Protein AF-A0A835LEQ2-F1 (afdb_monomer_lite)

Sequence (293 aa):
MDGLNVTEEMLSPHLSDQIALAKSFVVIAKESNNLQFAWELSAQICNSQILLSNVAIKRAPLTATESETAIRDMALLLYQAQQLHYDSTTMIMKLKAKIHWLNASYVPVLKQLQDSDTKNYYFSGSSDGGRTPIKFRNPKYLSMLNHLRFYIPEVFPTLKKVVFLDDDVVVQKDLAPLFSIDLNGNINGAVETCMETFHRYHKYLNYSHPLIRSHFDPDACGWAFGMNIFDLVQWRKRNVTGIYHYWQERNVDRTLWKLGTLPPGLLTFYGLTEPLDPKWHIWGWDTLMSTPK

Structure (mmCIF, N/CA/C/O backbone):
data_AF-A0A835LEQ2-F1
#
_entry.id   AF-A0A835LEQ2-F1
#
loop_
_atom_site.group_PDB
_atom_site.id
_atom_site.type_symbol
_atom_site.label_atom_id
_atom_site.label_alt_id
_atom_site.label_comp_id
_atom_site.label_asym_id
_atom_site.label_entity_id
_atom_site.label_seq_id
_atom_site.pdbx_PDB_ins_code
_atom_site.Cartn_x
_atom_site.Cartn_y
_atom_site.Cartn_z
_atom_site.occupancy
_atom_site.B_iso_or_equiv
_atom_site.auth_seq_id
_atom_site.auth_comp_id
_atom_site.auth_asym_id
_atom_site.auth_atom_id
_atom_site.pdbx_PDB_model_num
ATOM 1 N N . MET A 1 1 ? -35.959 21.178 11.100 1.00 30.80 1 MET A N 1
ATOM 2 C CA . MET A 1 1 ? -34.647 21.815 11.325 1.00 30.80 1 MET A CA 1
ATOM 3 C C . MET A 1 1 ? -34.042 21.094 12.508 1.00 30.80 1 MET A C 1
ATOM 5 O O . MET A 1 1 ? -34.146 21.573 13.626 1.00 30.80 1 MET A O 1
ATOM 9 N N . ASP A 1 2 ? -33.519 19.897 12.261 1.00 38.50 2 ASP A N 1
ATOM 10 C CA . ASP A 1 2 ? 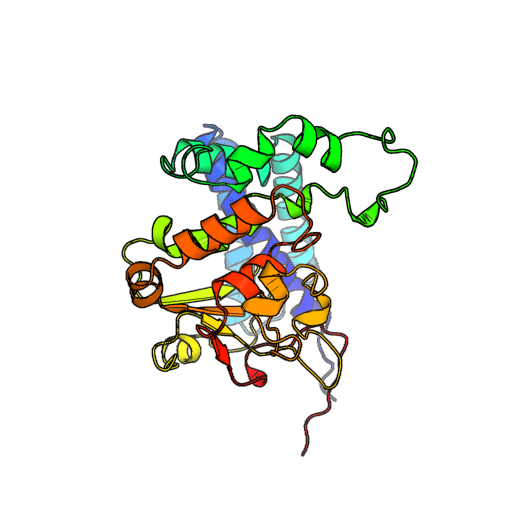-32.746 19.168 13.260 1.00 38.50 2 ASP A CA 1
ATOM 11 C C . ASP A 1 2 ? -31.323 19.704 13.156 1.00 38.50 2 ASP A C 1
ATOM 13 O O . ASP A 1 2 ? -30.687 19.602 12.106 1.00 38.50 2 ASP A O 1
ATOM 17 N N . GLY A 1 3 ? -30.885 20.413 14.195 1.00 33.31 3 GLY A N 1
ATOM 18 C CA . GLY A 1 3 ? -29.531 20.941 14.267 1.00 33.31 3 GLY A CA 1
ATOM 19 C C . GLY A 1 3 ? -28.543 19.782 14.240 1.00 33.31 3 GLY A C 1
ATOM 20 O O . GLY A 1 3 ? -28.593 18.911 15.104 1.00 33.31 3 GLY A O 1
ATOM 21 N N . LEU A 1 4 ? -27.665 19.774 13.238 1.00 36.12 4 LEU A N 1
ATOM 22 C CA . LEU A 1 4 ? -26.507 18.891 13.180 1.00 36.12 4 LEU A CA 1
ATOM 23 C C . LEU A 1 4 ? -25.700 19.096 14.476 1.00 36.12 4 LEU A C 1
ATOM 25 O O . LEU A 1 4 ? -25.209 20.199 14.726 1.00 36.12 4 LEU A O 1
ATOM 29 N N . ASN A 1 5 ? -25.602 18.071 15.323 1.00 41.72 5 ASN A N 1
ATOM 30 C CA . ASN A 1 5 ? -24.855 18.120 16.581 1.00 41.72 5 ASN A CA 1
ATOM 31 C C . ASN A 1 5 ? -23.354 17.931 16.283 1.00 41.72 5 ASN A C 1
ATOM 33 O O . ASN A 1 5 ? -22.771 16.886 16.560 1.00 41.72 5 ASN A O 1
ATOM 37 N N . VAL A 1 6 ? -22.747 18.939 15.643 1.00 41.56 6 VAL A N 1
ATOM 38 C CA . VAL A 1 6 ? -21.379 18.922 15.079 1.00 41.56 6 VAL A CA 1
ATOM 39 C C . VAL A 1 6 ? -20.313 18.485 16.098 1.00 41.56 6 VAL A C 1
ATOM 41 O O . VAL A 1 6 ? -19.326 17.855 15.735 1.00 41.56 6 VAL A O 1
ATOM 44 N N . THR A 1 7 ? -20.507 18.756 17.388 1.00 49.72 7 THR A N 1
ATOM 45 C CA . THR A 1 7 ? -19.587 18.339 18.457 1.00 49.72 7 THR A CA 1
ATOM 46 C C . THR A 1 7 ? -19.595 16.831 18.700 1.00 49.72 7 THR A C 1
ATOM 48 O O . THR A 1 7 ? -18.539 16.244 18.907 1.00 49.72 7 THR A O 1
ATOM 51 N N . GLU A 1 8 ? -20.751 16.177 18.641 1.00 46.78 8 GLU A N 1
ATOM 52 C CA . GLU A 1 8 ? -20.879 14.749 18.950 1.00 46.78 8 GLU A CA 1
ATOM 53 C C . GLU A 1 8 ? -20.310 13.867 17.824 1.00 46.78 8 GLU A C 1
ATOM 55 O O . GLU A 1 8 ? -19.615 12.881 18.089 1.00 46.78 8 GLU A O 1
ATOM 60 N N . GLU A 1 9 ? -20.498 14.291 16.568 1.00 50.66 9 GLU A N 1
ATOM 61 C CA . GLU A 1 9 ? -19.900 13.657 15.385 1.00 50.66 9 GLU A CA 1
ATOM 62 C C . GLU A 1 9 ? -18.380 13.858 15.292 1.00 50.66 9 GLU A C 1
ATOM 64 O O . GLU A 1 9 ? -17.703 13.008 14.723 1.00 50.66 9 GLU A O 1
ATOM 69 N N . MET A 1 10 ? -17.816 14.931 15.863 1.00 52.38 10 MET A N 1
ATOM 70 C CA . MET A 1 10 ? -16.366 15.191 15.844 1.00 52.38 10 MET A CA 1
ATOM 71 C C . MET A 1 10 ? -15.610 14.568 17.029 1.00 52.38 10 MET A C 1
ATOM 73 O O . MET A 1 10 ? -14.452 14.171 16.882 1.00 52.38 10 MET A O 1
ATOM 77 N N . LEU A 1 11 ? -16.240 14.460 18.205 1.00 59.34 11 LEU A N 1
ATOM 78 C CA . LEU A 1 11 ? -15.593 13.956 19.425 1.00 59.34 11 LEU A CA 1
ATOM 79 C C . LEU A 1 11 ? -15.398 12.432 19.409 1.00 59.34 11 LEU A C 1
ATOM 81 O O . LEU A 1 11 ? -14.379 11.935 19.892 1.00 59.34 11 LEU A O 1
ATOM 85 N N . SER A 1 12 ? -16.343 11.688 18.826 1.00 62.25 12 SER A N 1
ATOM 86 C CA . SER A 1 12 ? -16.269 10.222 18.741 1.00 62.25 12 SER A CA 1
ATOM 87 C C . SER A 1 12 ? -15.109 9.725 17.853 1.00 62.25 12 SER A C 1
ATOM 89 O O . SER A 1 12 ? -14.323 8.897 18.328 1.00 62.25 12 SER A O 1
ATOM 91 N N . PRO A 1 13 ? -14.906 10.246 16.623 1.00 66.00 13 PRO A N 1
ATOM 92 C CA . PRO A 1 13 ? -13.734 9.922 15.805 1.00 66.00 13 PRO A CA 1
ATOM 93 C C . PRO A 1 13 ? -12.416 10.292 16.487 1.00 66.00 13 PRO A C 1
ATOM 95 O O . PRO A 1 13 ? -11.513 9.465 16.545 1.00 66.00 13 PRO A O 1
ATOM 98 N N . HIS A 1 14 ? -12.329 11.475 17.108 1.00 73.69 14 HIS A N 1
ATOM 99 C CA . HIS A 1 14 ? -11.102 11.905 17.780 1.00 73.69 14 HIS A CA 1
ATOM 100 C C . HIS A 1 14 ? -10.685 10.957 18.916 1.00 73.69 14 HIS A C 1
ATOM 102 O O . HIS A 1 14 ? -9.518 10.575 19.023 1.00 73.69 14 HIS A O 1
ATOM 108 N N . LEU A 1 15 ? -11.636 10.537 19.756 1.00 76.75 15 LEU A N 1
ATOM 109 C CA . LEU A 1 15 ? -11.363 9.580 20.829 1.00 76.75 15 LEU A CA 1
ATOM 110 C C . LEU A 1 15 ? -11.041 8.183 20.272 1.00 76.75 15 LEU A C 1
ATOM 112 O O . LEU A 1 15 ? -10.178 7.491 20.813 1.00 76.75 15 LEU A O 1
ATOM 116 N N . SER A 1 16 ? -11.690 7.778 19.175 1.00 77.25 16 SER A N 1
ATOM 117 C CA . SER A 1 16 ? -11.390 6.531 18.462 1.00 77.25 16 SER A CA 1
ATOM 118 C C . SER A 1 16 ? -9.944 6.492 17.948 1.00 77.25 16 SER A C 1
ATOM 120 O O . SER A 1 16 ? -9.246 5.495 18.160 1.00 77.25 16 SER A O 1
ATOM 122 N N . ASP A 1 17 ? -9.461 7.583 17.354 1.00 76.75 17 ASP A N 1
ATOM 123 C CA . ASP A 1 17 ? -8.089 7.695 16.847 1.00 76.75 17 ASP A CA 1
ATOM 124 C C . ASP A 1 17 ? -7.069 7.621 17.987 1.00 76.75 17 ASP A C 1
ATOM 126 O O . ASP A 1 17 ? -6.083 6.879 17.919 1.00 76.75 17 ASP A O 1
ATOM 130 N N . GLN A 1 18 ? -7.338 8.321 19.094 1.00 81.88 18 GLN A N 1
ATOM 131 C CA . GLN A 1 18 ? -6.491 8.247 20.283 1.00 81.88 18 GLN A CA 1
ATOM 132 C C . GLN A 1 18 ? -6.448 6.831 20.876 1.00 81.88 18 GLN A C 1
ATOM 134 O O . GLN A 1 18 ? -5.380 6.371 21.284 1.00 81.88 18 GLN A O 1
ATOM 139 N N . ILE A 1 19 ? -7.573 6.103 20.882 1.00 82.00 19 ILE A N 1
ATOM 140 C CA . ILE A 1 19 ? -7.622 4.695 21.306 1.00 82.00 19 ILE A CA 1
ATOM 141 C C . ILE A 1 19 ? -6.771 3.816 20.382 1.00 82.00 19 ILE A C 1
ATOM 143 O O . ILE A 1 19 ? -6.048 2.941 20.867 1.00 82.00 19 ILE A O 1
ATOM 147 N N . ALA A 1 20 ? -6.853 4.006 19.063 1.00 79.19 20 ALA A N 1
ATOM 148 C CA . ALA A 1 20 ? -6.067 3.238 18.101 1.00 79.19 20 ALA A CA 1
ATOM 149 C C . ALA A 1 20 ? -4.560 3.451 18.321 1.00 79.19 20 ALA A C 1
ATOM 151 O O . ALA A 1 20 ? -3.799 2.481 18.423 1.00 79.19 20 ALA A O 1
ATOM 152 N N . LEU A 1 21 ? -4.143 4.706 18.502 1.00 80.44 21 LEU A N 1
ATOM 153 C CA . LEU A 1 21 ? -2.759 5.045 18.814 1.00 80.44 21 LEU A CA 1
ATOM 154 C C . LEU A 1 21 ? -2.324 4.454 20.163 1.00 80.44 21 LEU A C 1
ATOM 156 O O . LEU A 1 21 ? -1.283 3.798 20.240 1.00 80.44 21 LEU A O 1
ATOM 160 N N . ALA A 1 22 ? -3.142 4.582 21.208 1.00 84.62 22 ALA A N 1
ATOM 161 C CA . ALA A 1 22 ? -2.855 4.020 22.525 1.00 84.62 22 ALA A CA 1
ATOM 162 C C . ALA A 1 22 ? -2.683 2.492 22.480 1.00 84.62 22 ALA A C 1
ATOM 164 O O . ALA A 1 22 ? -1.760 1.957 23.096 1.00 84.62 22 ALA A O 1
ATOM 165 N N . LYS A 1 23 ? -3.503 1.773 21.696 1.00 83.81 23 LYS A N 1
ATOM 166 C CA . LYS A 1 23 ? -3.358 0.319 21.488 1.00 83.81 23 LYS A CA 1
ATOM 167 C C . LYS A 1 23 ? -1.994 -0.043 20.903 1.00 83.81 23 LYS A C 1
ATOM 169 O O . LYS A 1 23 ? -1.397 -1.028 21.338 1.00 83.81 23 LYS A O 1
ATOM 174 N N . SER A 1 24 ? -1.479 0.753 19.963 1.00 78.62 24 SER A N 1
ATOM 175 C CA . SER A 1 24 ? -0.128 0.548 19.424 1.00 78.62 24 SER A CA 1
ATOM 176 C C . SER A 1 24 ? 0.944 0.720 20.511 1.00 78.62 24 SER A C 1
ATOM 178 O O . SER A 1 24 ? 1.845 -0.111 20.635 1.00 78.62 24 SER A O 1
ATOM 180 N N . PHE A 1 25 ? 0.795 1.720 21.386 1.00 85.00 25 PHE A N 1
ATOM 181 C CA . PHE A 1 25 ? 1.736 1.984 22.476 1.00 85.00 25 PHE A CA 1
ATOM 182 C C . PHE A 1 25 ? 1.685 0.937 23.588 1.00 85.00 25 PHE A C 1
ATOM 184 O O . PHE A 1 25 ? 2.728 0.645 24.167 1.00 85.00 25 PHE A O 1
ATOM 191 N N . VAL A 1 26 ? 0.541 0.288 23.836 1.00 83.44 26 VAL A N 1
ATOM 192 C CA . VAL A 1 26 ? 0.464 -0.869 24.750 1.00 83.44 26 VAL A CA 1
ATOM 193 C C . VAL A 1 26 ? 1.403 -1.985 24.293 1.00 83.44 26 VAL A C 1
ATOM 195 O O . VAL A 1 26 ? 2.100 -2.583 25.117 1.00 83.44 26 VAL A O 1
ATOM 198 N N . VAL A 1 27 ? 1.447 -2.270 22.987 1.00 79.38 27 VAL A N 1
ATOM 199 C CA . VAL A 1 27 ? 2.346 -3.292 22.427 1.00 79.38 27 VAL A CA 1
ATOM 200 C C . VAL A 1 27 ? 3.801 -2.888 22.650 1.00 79.38 27 VAL A C 1
ATOM 202 O O . VAL A 1 27 ? 4.589 -3.684 23.164 1.00 79.38 27 VAL A O 1
ATOM 205 N N . ILE A 1 28 ? 4.145 -1.630 22.349 1.00 77.81 28 ILE A N 1
ATOM 206 C CA . ILE A 1 28 ? 5.501 -1.112 22.553 1.00 77.81 28 ILE A CA 1
ATOM 207 C C . ILE A 1 28 ? 5.893 -1.183 24.035 1.00 77.81 28 ILE A C 1
ATOM 209 O O . ILE A 1 28 ? 6.985 -1.665 24.333 1.00 77.81 28 ILE A O 1
ATOM 213 N N . ALA A 1 29 ? 5.015 -0.770 24.950 1.00 83.06 29 ALA A N 1
ATOM 214 C CA . ALA A 1 29 ? 5.250 -0.762 26.391 1.00 83.06 29 ALA A CA 1
ATOM 215 C C . ALA A 1 29 ? 5.505 -2.172 26.945 1.00 83.06 29 ALA A C 1
ATOM 217 O O . ALA A 1 29 ? 6.501 -2.381 27.640 1.00 83.06 29 ALA A O 1
ATOM 218 N N . LYS A 1 30 ? 4.676 -3.160 26.570 1.00 80.56 30 LYS A N 1
ATOM 219 C CA . LYS A 1 30 ? 4.867 -4.572 26.958 1.00 80.56 30 LYS A CA 1
ATOM 220 C C . LYS A 1 30 ? 6.210 -5.112 26.483 1.00 80.56 30 LYS A C 1
ATOM 222 O O . LYS A 1 30 ? 6.933 -5.740 27.248 1.00 80.56 30 LYS A O 1
ATOM 227 N N . GLU A 1 31 ? 6.568 -4.830 25.236 1.00 73.94 31 GLU A N 1
ATOM 228 C CA . GLU A 1 31 ? 7.846 -5.261 24.668 1.00 73.94 31 GLU A CA 1
ATOM 229 C C . GLU A 1 31 ? 9.052 -4.535 25.274 1.00 73.94 31 GLU A C 1
ATOM 231 O O . GLU A 1 31 ? 10.157 -5.062 25.247 1.00 73.94 31 GLU A O 1
ATOM 236 N N . SER A 1 32 ? 8.862 -3.327 25.808 1.00 79.25 32 SER A N 1
ATOM 237 C CA . SER A 1 32 ? 9.885 -2.589 26.561 1.00 79.25 32 SER A CA 1
ATOM 238 C C . SER A 1 32 ? 9.933 -2.992 28.043 1.00 79.25 32 SER A C 1
ATOM 240 O O . SER A 1 32 ? 10.602 -2.325 28.826 1.00 79.25 32 SER A O 1
ATOM 242 N N . ASN A 1 33 ? 9.203 -4.042 28.444 1.00 82.12 33 ASN A N 1
ATOM 243 C CA . ASN A 1 33 ? 9.031 -4.480 29.832 1.00 82.12 33 ASN A CA 1
ATOM 244 C C . ASN A 1 33 ? 8.469 -3.393 30.776 1.00 82.12 33 ASN A C 1
ATOM 246 O O . ASN A 1 33 ? 8.609 -3.476 31.994 1.00 82.12 33 ASN A O 1
ATOM 250 N N . ASN A 1 34 ? 7.799 -2.376 30.225 1.00 88.19 34 ASN A N 1
ATOM 251 C CA . ASN A 1 34 ? 7.110 -1.339 30.985 1.00 88.19 34 ASN A CA 1
ATOM 252 C C . ASN A 1 34 ? 5.646 -1.748 31.197 1.00 88.19 34 ASN A C 1
ATOM 254 O O . ASN A 1 34 ? 4.717 -1.208 30.590 1.00 88.19 34 ASN A O 1
ATOM 258 N N . LEU A 1 35 ? 5.454 -2.780 32.021 1.00 89.94 35 LEU A N 1
ATOM 259 C CA . LEU A 1 35 ? 4.143 -3.392 32.253 1.00 89.94 35 LEU A CA 1
ATOM 260 C C . LEU A 1 35 ? 3.171 -2.449 32.971 1.00 89.94 35 LEU A C 1
ATOM 262 O O . LEU A 1 35 ? 1.973 -2.509 32.708 1.00 89.94 35 LEU A O 1
ATOM 266 N N . GLN A 1 36 ? 3.693 -1.560 33.819 1.00 92.06 36 GLN A N 1
ATOM 267 C CA . GLN A 1 36 ? 2.905 -0.552 34.523 1.00 92.06 36 GLN A CA 1
ATOM 268 C C . GLN A 1 36 ? 2.243 0.411 33.532 1.00 92.06 36 GLN A C 1
ATOM 270 O O . GLN A 1 36 ? 1.023 0.544 33.510 1.00 92.06 36 GLN A O 1
ATOM 275 N N . PHE A 1 37 ? 3.032 0.997 32.631 1.00 90.50 37 PHE A N 1
ATOM 276 C CA . PHE A 1 37 ? 2.500 1.912 31.626 1.00 90.50 37 PHE A CA 1
ATOM 277 C C . PHE A 1 37 ? 1.595 1.202 30.606 1.00 90.50 37 PHE A C 1
ATOM 279 O O . PHE A 1 37 ? 0.588 1.747 30.159 1.00 90.50 37 PHE A O 1
ATOM 286 N N . ALA A 1 38 ? 1.902 -0.057 30.268 1.00 89.19 38 ALA A N 1
ATOM 287 C CA . ALA A 1 38 ? 1.020 -0.876 29.439 1.00 89.19 38 ALA A CA 1
ATOM 288 C C . ALA A 1 38 ? -0.353 -1.104 30.094 1.00 89.19 38 ALA A C 1
ATOM 290 O O . ALA A 1 38 ? -1.365 -1.147 29.388 1.00 89.19 38 ALA A O 1
ATOM 291 N N . TRP A 1 39 ? -0.391 -1.270 31.419 1.00 92.75 39 TRP A N 1
ATOM 292 C CA . TRP A 1 39 ? -1.627 -1.409 32.183 1.00 92.75 39 TRP A CA 1
ATOM 293 C C . TRP A 1 39 ? -2.414 -0.096 32.217 1.00 92.75 39 TRP A C 1
ATOM 295 O O . TRP A 1 39 ? -3.601 -0.118 31.906 1.00 92.75 39 TRP A O 1
ATOM 305 N N . GLU A 1 40 ? -1.755 1.035 32.484 1.00 93.31 40 GLU A N 1
ATOM 306 C CA . GLU A 1 40 ? -2.373 2.373 32.487 1.00 93.31 40 GLU A CA 1
ATOM 307 C C . GLU A 1 40 ? -3.032 2.699 31.139 1.00 93.31 40 GLU A C 1
ATOM 309 O O . GLU A 1 40 ? -4.215 3.041 31.086 1.00 93.31 40 GLU A O 1
ATOM 314 N N . LEU A 1 41 ? -2.310 2.483 30.033 1.00 91.12 41 LEU A N 1
ATOM 315 C CA . LEU A 1 41 ? -2.860 2.620 28.681 1.00 91.12 41 LEU A CA 1
ATOM 316 C C . LEU A 1 41 ? -4.045 1.673 28.444 1.00 91.12 41 LEU A C 1
ATOM 318 O O . LEU A 1 41 ? -5.068 2.090 27.906 1.00 91.12 41 LEU A O 1
ATOM 322 N N . SER A 1 42 ? -3.932 0.402 28.846 1.00 91.25 42 SER A N 1
ATOM 323 C CA . SER A 1 42 ? -5.004 -0.588 28.654 1.00 91.25 42 SER A CA 1
ATOM 324 C C . SER A 1 42 ? -6.267 -0.232 29.445 1.00 91.25 42 SER A C 1
ATOM 326 O O . SER A 1 42 ? -7.375 -0.401 28.934 1.00 91.25 42 SER A O 1
ATOM 328 N N . ALA A 1 43 ? -6.109 0.279 30.668 1.00 91.88 43 ALA A N 1
ATOM 329 C CA . ALA A 1 43 ? -7.208 0.737 31.505 1.00 91.88 43 ALA A CA 1
ATOM 330 C C . ALA A 1 43 ? -7.913 1.943 30.871 1.00 91.88 43 ALA A C 1
ATOM 332 O O . ALA A 1 43 ? -9.137 1.925 30.731 1.00 91.88 43 ALA A O 1
ATOM 333 N N . GLN A 1 44 ? -7.155 2.937 30.395 1.00 91.62 44 GLN A N 1
ATOM 334 C CA . GLN A 1 44 ? -7.741 4.110 29.748 1.00 91.62 44 GLN A CA 1
ATOM 335 C C . GLN A 1 44 ? -8.431 3.764 28.423 1.00 91.62 44 GLN A C 1
ATOM 337 O O . GLN A 1 44 ? -9.514 4.272 28.146 1.00 91.62 44 GLN A O 1
ATOM 342 N N . ILE A 1 45 ? -7.866 2.848 27.629 1.00 88.00 45 ILE A N 1
ATOM 343 C CA . ILE A 1 45 ? -8.526 2.318 26.426 1.00 88.00 45 ILE A CA 1
ATOM 344 C C . ILE A 1 45 ? -9.875 1.696 26.787 1.00 88.00 45 ILE A C 1
ATOM 346 O O . ILE A 1 45 ? -10.873 1.999 26.137 1.00 88.00 45 ILE A O 1
ATOM 350 N N . CYS A 1 46 ? -9.917 0.853 27.822 1.00 86.31 46 CYS A N 1
ATOM 351 C CA . CYS A 1 46 ? -11.150 0.212 28.270 1.00 86.31 46 CYS A CA 1
ATOM 352 C C . CYS A 1 46 ? -12.195 1.254 28.698 1.00 86.31 46 CYS A C 1
ATOM 354 O O . CYS A 1 46 ? -13.331 1.209 28.227 1.00 86.31 46 CYS A O 1
ATOM 356 N N . ASN A 1 47 ? -11.795 2.242 29.505 1.00 86.56 47 ASN A N 1
ATOM 357 C CA . ASN A 1 47 ? -12.670 3.327 29.951 1.00 86.56 47 ASN A CA 1
ATOM 358 C C . ASN A 1 47 ? -13.256 4.110 28.766 1.00 86.56 47 ASN A C 1
ATOM 360 O O . ASN A 1 47 ? -14.473 4.279 28.679 1.00 86.56 47 ASN A O 1
ATOM 364 N N . SER A 1 48 ? -12.415 4.523 27.812 1.00 85.44 48 SER A N 1
ATOM 365 C CA . SER A 1 48 ? -12.857 5.259 26.623 1.00 85.44 48 SER A CA 1
ATOM 366 C C . SER A 1 48 ? -13.741 4.409 25.700 1.00 85.44 48 SER A C 1
ATOM 368 O O . SER A 1 48 ? -14.706 4.915 25.133 1.00 85.44 48 SER A O 1
ATOM 370 N N . GLN A 1 49 ? -13.477 3.104 25.572 1.00 83.75 49 GLN A N 1
ATOM 371 C CA . GLN A 1 49 ? -14.332 2.190 24.804 1.00 83.75 49 GLN A CA 1
ATOM 372 C C . GLN A 1 49 ? -15.697 1.972 25.466 1.00 83.75 49 GLN A C 1
ATOM 374 O O . GLN A 1 49 ? -16.709 1.948 24.767 1.00 83.75 49 GLN A O 1
ATOM 379 N N . ILE A 1 50 ? -15.745 1.845 26.797 1.00 82.00 50 ILE A N 1
ATOM 380 C CA . ILE A 1 50 ? -17.002 1.768 27.552 1.00 82.00 50 ILE A CA 1
ATOM 381 C C . ILE A 1 50 ? -17.808 3.049 27.338 1.00 82.00 50 ILE A C 1
ATOM 383 O O . ILE A 1 50 ? -19.005 2.972 27.054 1.00 82.00 50 ILE A O 1
ATOM 387 N N . LEU A 1 51 ? -17.152 4.210 27.403 1.00 79.31 51 LEU A N 1
ATOM 388 C CA . LEU A 1 51 ? -17.775 5.509 27.166 1.00 79.31 51 LEU A CA 1
ATOM 389 C C . LEU A 1 51 ? -18.420 5.578 25.772 1.00 79.31 51 LEU A C 1
ATOM 391 O O . LEU A 1 51 ? -19.613 5.850 25.673 1.00 79.31 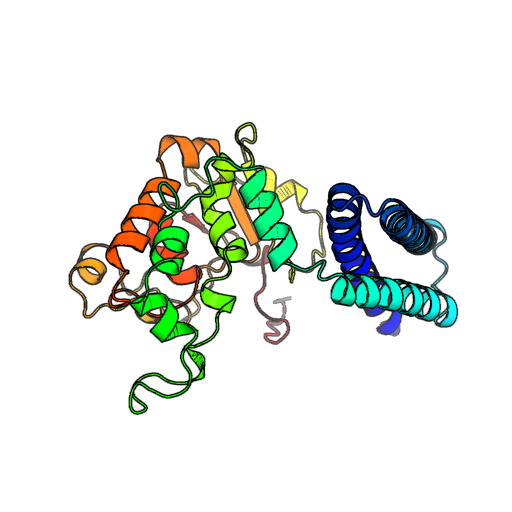51 LEU A O 1
ATOM 395 N N . LEU A 1 52 ? -17.678 5.219 24.719 1.00 75.81 52 LEU A N 1
ATOM 396 C CA . LEU A 1 52 ? -18.195 5.158 23.345 1.00 75.81 52 LEU A CA 1
ATOM 397 C C . LEU A 1 52 ? -19.325 4.123 23.185 1.00 75.81 52 LEU A C 1
ATOM 399 O O . LEU A 1 52 ? -20.315 4.376 22.499 1.00 75.81 52 LEU A O 1
ATOM 403 N N . SER A 1 53 ? -19.225 2.965 23.846 1.00 73.69 53 SER A N 1
ATOM 404 C CA . SER A 1 53 ? -20.263 1.924 23.782 1.00 73.69 53 SER A CA 1
ATOM 405 C C . SER A 1 53 ? -21.570 2.344 24.463 1.00 73.69 53 SER A C 1
ATOM 407 O O . SER A 1 53 ? -22.655 2.022 23.978 1.00 73.69 53 SER A O 1
ATOM 409 N N . ASN A 1 54 ? -21.488 3.113 25.554 1.00 70.12 54 ASN A N 1
ATOM 410 C CA . ASN A 1 54 ? -22.657 3.622 26.263 1.00 70.12 54 ASN A CA 1
ATOM 411 C C . ASN A 1 54 ? -23.466 4.593 25.395 1.00 70.12 54 ASN A C 1
ATOM 413 O O . ASN A 1 54 ? -24.693 4.562 25.467 1.00 70.12 54 ASN A O 1
ATOM 417 N N . VAL A 1 55 ? -22.810 5.380 24.537 1.00 65.62 55 VAL A N 1
ATOM 418 C CA . VAL A 1 55 ? -23.478 6.241 23.542 1.00 65.62 55 VAL A CA 1
ATOM 419 C C . VAL A 1 55 ? -24.264 5.411 22.539 1.00 65.62 55 VAL A C 1
ATOM 421 O O . VAL A 1 55 ? -25.444 5.670 22.300 1.00 65.62 55 VAL A O 1
ATOM 424 N N . ALA A 1 56 ? -23.633 4.363 22.006 1.00 61.09 56 ALA A N 1
ATOM 425 C CA . ALA A 1 56 ? -24.250 3.483 21.020 1.00 61.09 56 ALA A CA 1
ATOM 426 C C . ALA A 1 56 ? -25.468 2.722 21.581 1.00 61.09 56 ALA A C 1
ATOM 428 O O . ALA A 1 56 ? -26.423 2.463 20.850 1.00 61.09 56 ALA A O 1
ATOM 429 N N . ILE A 1 57 ? -25.452 2.378 22.876 1.00 63.78 57 ILE A N 1
ATOM 430 C CA . ILE A 1 57 ? -26.492 1.561 23.521 1.00 63.78 57 ILE A CA 1
ATOM 431 C C . ILE A 1 57 ? -27.611 2.412 24.141 1.00 63.78 57 ILE A C 1
ATOM 433 O O . ILE A 1 57 ? -28.781 2.043 24.038 1.00 63.78 57 ILE A O 1
ATOM 437 N N . LYS A 1 58 ? -27.293 3.534 24.804 1.00 58.56 58 LYS A N 1
ATOM 438 C CA . LYS A 1 58 ? -28.272 4.280 25.620 1.00 58.56 58 LYS A CA 1
ATOM 439 C C . LYS A 1 58 ? -29.064 5.349 24.858 1.00 58.56 58 LYS A C 1
ATOM 441 O O . LYS A 1 58 ? -30.020 5.862 25.431 1.00 58.56 58 LYS A O 1
ATOM 446 N N . ARG A 1 59 ? -28.703 5.697 23.610 1.00 56.44 59 ARG A N 1
ATOM 447 C CA . ARG A 1 59 ? -29.268 6.854 22.862 1.00 56.44 59 ARG A CA 1
ATOM 448 C C . ARG A 1 59 ? -29.278 8.165 23.675 1.00 56.44 59 ARG A C 1
ATOM 450 O O . ARG A 1 59 ? -30.084 9.052 23.410 1.00 56.44 59 ARG A O 1
ATOM 457 N N . ALA A 1 60 ? -28.415 8.268 24.683 1.00 58.34 60 ALA A N 1
ATOM 458 C CA . ALA A 1 60 ? -28.232 9.463 25.490 1.00 58.34 60 ALA A CA 1
ATOM 459 C C . ALA A 1 60 ? -26.903 10.098 25.065 1.00 58.34 60 ALA A C 1
ATOM 461 O O . ALA A 1 60 ? -25.901 9.374 25.033 1.00 58.34 60 ALA A O 1
ATOM 462 N N . PRO A 1 61 ? -26.894 11.393 24.710 1.00 59.62 61 PRO A N 1
ATOM 463 C CA . PRO A 1 61 ? -25.689 12.045 24.235 1.00 59.62 61 PRO A CA 1
ATOM 464 C C . PRO A 1 61 ? -24.634 12.131 25.337 1.00 59.62 61 PRO A C 1
ATOM 466 O O . PRO A 1 61 ? -24.967 12.254 26.520 1.00 59.62 61 PRO A O 1
ATOM 469 N N . LEU A 1 62 ? -23.359 12.062 24.949 1.00 63.78 62 LEU A N 1
ATOM 470 C CA . LEU A 1 62 ? -22.249 12.289 25.878 1.00 63.78 62 LEU A CA 1
ATOM 471 C C . LEU A 1 62 ? -22.337 13.693 26.462 1.00 63.78 62 LEU A C 1
ATOM 473 O O . LEU A 1 62 ? -22.543 14.665 25.733 1.00 63.78 62 LEU A O 1
ATOM 477 N N . THR A 1 63 ? -22.113 13.825 27.769 1.00 67.75 63 THR A N 1
ATOM 478 C CA . THR A 1 63 ? -21.883 15.159 28.321 1.00 67.75 63 THR A CA 1
ATOM 479 C C . THR A 1 63 ? -20.516 15.655 27.847 1.00 67.75 63 THR A C 1
ATOM 481 O O . THR A 1 63 ? -19.538 14.903 27.844 1.00 67.75 63 THR A O 1
ATOM 484 N N . ALA A 1 64 ? -20.428 16.929 27.450 1.00 66.62 64 ALA A N 1
ATOM 485 C CA . ALA A 1 64 ? -19.177 17.523 26.966 1.00 66.62 64 ALA A CA 1
ATOM 486 C C . ALA A 1 64 ? -18.016 17.303 27.959 1.00 66.62 64 ALA A C 1
ATOM 488 O O . ALA A 1 64 ? -16.902 16.966 27.565 1.00 66.62 64 ALA A O 1
ATOM 489 N N . THR A 1 65 ? -18.310 17.374 29.259 1.00 73.00 65 THR A N 1
ATOM 490 C CA . THR A 1 65 ? -17.349 17.172 30.348 1.00 73.00 65 THR A CA 1
ATOM 491 C C . THR A 1 65 ? -16.802 15.742 30.429 1.00 73.00 65 THR A C 1
ATOM 493 O O . THR A 1 65 ? -15.613 15.563 30.696 1.00 73.00 65 THR A O 1
ATOM 496 N N . GLU A 1 66 ? -17.620 14.714 30.179 1.00 73.62 66 GLU A N 1
ATOM 497 C CA . GLU A 1 66 ? -17.154 13.318 30.161 1.00 73.62 66 GLU A CA 1
ATOM 498 C C . GLU A 1 66 ? -16.242 13.058 28.958 1.00 73.62 66 GLU A C 1
ATOM 500 O O . GLU A 1 66 ? -15.183 12.444 29.105 1.00 73.62 66 GLU A O 1
ATOM 505 N N . SER A 1 67 ? -16.609 13.579 27.781 1.00 70.69 67 SER A N 1
ATOM 506 C CA . SER A 1 67 ? -15.778 13.463 26.579 1.00 70.69 67 SER A CA 1
ATOM 507 C C . SER A 1 67 ? -14.458 14.225 26.702 1.00 70.69 67 SER A C 1
ATOM 509 O O . SER A 1 67 ? -13.409 13.679 26.370 1.00 70.69 67 SER A O 1
ATOM 511 N N . GLU A 1 68 ? -14.477 15.451 27.231 1.00 77.38 68 GLU A N 1
ATOM 512 C CA . GLU A 1 68 ? -13.273 16.267 27.421 1.00 77.38 68 GLU A CA 1
ATOM 513 C C . GLU A 1 68 ? -12.308 15.623 28.417 1.00 77.38 68 GLU A C 1
ATOM 515 O O . GLU A 1 68 ? -11.103 15.584 28.164 1.00 77.38 68 GLU A O 1
ATOM 520 N N . THR A 1 69 ? -12.827 15.068 29.517 1.00 82.94 69 THR A N 1
ATOM 521 C CA . THR A 1 69 ? -12.014 14.336 30.499 1.00 82.94 69 THR A CA 1
ATOM 522 C C . THR A 1 69 ? -11.345 13.120 29.859 1.00 82.94 69 THR A C 1
ATOM 524 O O . THR A 1 69 ? -10.128 12.978 29.941 1.00 82.94 69 THR A O 1
ATOM 527 N N . ALA A 1 70 ? -12.106 12.285 29.143 1.00 81.25 70 ALA A N 1
ATOM 528 C CA . ALA A 1 70 ? -11.567 11.084 28.503 1.00 81.25 70 ALA A CA 1
ATOM 529 C C . ALA A 1 70 ? -10.495 11.403 27.446 1.00 81.25 70 ALA A C 1
ATOM 531 O O . ALA A 1 70 ? -9.469 10.719 27.383 1.00 81.25 70 ALA A O 1
ATOM 532 N N . ILE A 1 71 ? -10.715 12.457 26.651 1.00 81.19 71 ILE A N 1
ATOM 533 C CA . ILE A 1 71 ? -9.760 12.963 25.655 1.00 81.19 71 ILE A CA 1
ATOM 534 C C . ILE A 1 71 ? -8.498 13.491 26.341 1.00 81.19 71 ILE A C 1
ATOM 536 O O . ILE A 1 71 ? -7.389 13.181 25.910 1.00 81.19 71 ILE A O 1
ATOM 540 N N . ARG A 1 72 ? -8.640 14.276 27.413 1.00 85.38 72 ARG A N 1
ATOM 541 C CA . ARG A 1 72 ? -7.506 14.850 28.147 1.00 85.38 72 ARG A CA 1
ATOM 542 C C . ARG A 1 72 ? -6.647 13.770 28.800 1.00 85.38 72 ARG A C 1
ATOM 544 O O . ARG A 1 72 ? -5.426 13.807 28.662 1.00 85.38 72 ARG A O 1
ATOM 551 N N . ASP A 1 73 ? -7.270 12.817 29.481 1.00 88.56 73 ASP A N 1
ATOM 552 C CA . ASP A 1 73 ? -6.572 11.733 30.176 1.00 88.56 73 ASP A CA 1
ATOM 553 C C . ASP A 1 73 ? -5.827 10.832 29.186 1.00 88.56 73 ASP A C 1
ATOM 555 O O . ASP A 1 73 ? -4.660 10.489 29.391 1.00 88.56 73 ASP A O 1
ATOM 559 N N . MET A 1 74 ? -6.465 10.512 28.056 1.00 89.94 74 MET A N 1
ATOM 560 C CA . MET A 1 74 ? -5.818 9.768 26.981 1.00 89.94 74 MET A CA 1
ATOM 561 C C . MET A 1 74 ? -4.668 10.574 26.356 1.00 89.94 74 MET A C 1
ATOM 563 O O . MET A 1 74 ? -3.580 10.033 26.162 1.00 89.94 74 MET A O 1
ATOM 567 N N . ALA A 1 75 ? -4.848 11.875 26.109 1.00 86.12 75 ALA A N 1
ATOM 568 C CA . ALA A 1 75 ? -3.799 12.742 25.575 1.00 86.12 75 ALA A CA 1
ATOM 569 C C . ALA A 1 75 ? -2.566 12.825 26.493 1.00 86.12 75 ALA A C 1
ATOM 571 O O . ALA A 1 75 ? -1.439 12.828 25.994 1.00 86.12 75 ALA A O 1
ATOM 572 N N . LEU A 1 76 ? -2.749 12.835 27.818 1.00 89.56 76 LEU A N 1
ATOM 573 C CA . LEU A 1 76 ? -1.642 12.800 28.782 1.00 89.56 76 LEU A CA 1
ATOM 574 C C . LEU A 1 76 ? -0.828 11.505 28.670 1.00 89.56 76 LEU A C 1
ATOM 576 O O . LEU A 1 76 ? 0.402 11.559 28.618 1.00 89.56 76 LEU A O 1
ATOM 580 N N . LEU A 1 77 ? -1.496 10.353 28.565 1.00 89.50 77 LEU A N 1
ATOM 581 C CA . LEU A 1 77 ? -0.817 9.070 28.367 1.00 89.50 77 LEU A CA 1
ATOM 582 C C . LEU A 1 77 ? -0.107 9.005 27.011 1.00 89.50 77 LEU A C 1
ATOM 584 O O . LEU A 1 77 ? 1.026 8.535 26.932 1.00 89.50 77 LEU A O 1
ATOM 588 N N . LEU A 1 78 ? -0.722 9.516 25.942 1.00 86.00 78 LEU A N 1
ATOM 589 C CA . LEU A 1 78 ? -0.084 9.586 24.624 1.00 86.00 78 LEU A CA 1
ATOM 590 C C . LEU A 1 78 ? 1.158 10.488 24.643 1.00 86.00 78 LEU A C 1
ATOM 592 O O . LEU A 1 78 ? 2.187 10.130 24.068 1.00 86.00 78 LEU A O 1
ATOM 596 N N . TYR A 1 79 ? 1.101 11.618 25.349 1.00 86.06 79 TYR A N 1
ATOM 597 C CA . TYR A 1 79 ? 2.256 12.493 25.536 1.00 86.06 79 TYR A CA 1
ATOM 598 C C . TYR A 1 79 ? 3.375 11.794 26.318 1.00 86.06 79 TYR A C 1
ATOM 600 O O . TYR A 1 79 ? 4.535 11.828 25.909 1.00 86.06 79 TYR A O 1
ATOM 608 N N . GLN A 1 80 ? 3.044 11.093 27.405 1.00 87.69 80 GLN A N 1
ATOM 609 C CA . GLN A 1 80 ? 4.017 10.312 28.169 1.00 87.69 80 GLN A CA 1
ATOM 610 C C . GLN A 1 80 ? 4.648 9.195 27.322 1.00 87.69 80 GLN A C 1
ATOM 612 O O . GLN A 1 80 ? 5.857 8.979 27.395 1.00 87.69 80 GLN A O 1
ATOM 617 N N . ALA A 1 81 ? 3.867 8.533 26.465 1.00 83.62 81 ALA A N 1
ATOM 618 C CA . ALA A 1 81 ? 4.378 7.538 25.526 1.00 83.62 81 ALA A CA 1
ATOM 619 C C . ALA A 1 81 ? 5.406 8.148 24.555 1.00 83.62 81 ALA A C 1
ATOM 621 O O . ALA A 1 81 ? 6.460 7.555 24.330 1.00 83.62 81 ALA A O 1
ATOM 622 N N . GLN A 1 82 ? 5.161 9.362 24.050 1.00 80.06 82 GLN A N 1
ATOM 623 C CA . GLN A 1 82 ? 6.132 10.082 23.216 1.00 80.06 82 GLN A CA 1
ATOM 624 C C . GLN A 1 82 ? 7.430 10.402 23.970 1.00 80.06 82 GLN A C 1
ATOM 626 O O . GLN A 1 82 ? 8.509 10.243 23.400 1.00 80.06 82 GLN A O 1
ATOM 631 N N . GLN A 1 83 ? 7.353 10.796 25.248 1.00 81.25 83 GLN A N 1
ATOM 632 C CA . GLN A 1 83 ? 8.545 11.027 26.083 1.00 81.25 83 GLN A CA 1
ATOM 633 C C . GLN A 1 83 ? 9.350 9.742 26.324 1.00 81.25 83 GLN A C 1
ATOM 635 O O . GLN A 1 83 ? 10.571 9.783 26.443 1.00 81.25 83 GLN A O 1
ATOM 640 N N . LEU A 1 84 ? 8.679 8.588 26.345 1.00 79.94 84 LEU A N 1
ATOM 641 C CA . LEU A 1 84 ? 9.310 7.266 26.397 1.00 79.94 84 LEU A CA 1
ATOM 642 C C . LEU A 1 84 ? 9.830 6.790 25.027 1.00 79.94 84 LEU A C 1
ATOM 644 O O . LEU A 1 84 ? 10.255 5.641 24.900 1.00 79.94 84 LEU A O 1
ATOM 648 N N . HIS A 1 85 ? 9.789 7.651 24.003 1.00 76.88 85 HIS A N 1
ATOM 649 C CA . HIS A 1 85 ? 10.113 7.337 22.611 1.00 76.88 85 HIS A CA 1
ATOM 650 C C . HIS A 1 85 ? 9.276 6.189 22.030 1.00 76.88 85 HIS A C 1
ATOM 652 O O . HIS A 1 85 ? 9.720 5.465 21.137 1.00 76.88 85 HIS A O 1
ATOM 658 N N . TYR A 1 86 ? 8.053 5.989 22.524 1.00 80.19 86 TYR A N 1
ATOM 659 C CA . TYR A 1 86 ? 7.106 5.066 21.908 1.00 80.19 86 TYR A CA 1
ATOM 660 C C . TYR A 1 86 ? 6.494 5.791 20.715 1.00 80.19 86 TYR A C 1
ATOM 662 O O . TYR A 1 86 ? 5.507 6.506 20.829 1.00 80.19 86 TYR A O 1
ATOM 670 N N . ASP A 1 87 ? 7.159 5.663 19.573 1.00 69.94 87 ASP A N 1
ATOM 671 C CA . ASP A 1 87 ? 6.799 6.311 18.323 1.00 69.94 87 ASP A CA 1
ATOM 672 C C . ASP A 1 87 ? 6.808 5.305 17.159 1.00 69.94 87 ASP A C 1
ATOM 674 O O . ASP A 1 87 ? 7.090 4.108 17.309 1.00 69.94 87 ASP A O 1
ATOM 678 N N . SER A 1 88 ? 6.487 5.807 15.966 1.00 63.25 88 SER A N 1
ATOM 679 C CA . SER A 1 88 ? 6.537 5.023 14.730 1.00 63.25 88 SER A CA 1
ATOM 680 C C . SER A 1 88 ? 7.935 4.449 14.460 1.00 63.25 88 SER A C 1
ATOM 682 O O . SER A 1 88 ? 8.045 3.324 13.975 1.00 63.25 88 SER A O 1
ATOM 684 N N . THR A 1 89 ? 9.002 5.160 14.833 1.00 63.06 89 THR A N 1
ATOM 685 C CA . THR A 1 89 ? 10.396 4.710 14.707 1.00 63.06 89 THR A CA 1
ATOM 686 C C . THR A 1 89 ? 10.654 3.458 15.541 1.00 63.06 89 THR A C 1
ATOM 688 O O . THR A 1 89 ? 11.136 2.451 15.020 1.00 63.06 89 THR A O 1
ATOM 691 N N . THR A 1 90 ? 10.273 3.479 16.817 1.00 66.75 90 THR A N 1
ATOM 692 C CA . THR A 1 90 ? 10.389 2.346 17.736 1.00 66.75 90 THR A CA 1
ATOM 693 C C . THR A 1 90 ? 9.549 1.172 17.254 1.00 66.75 90 THR A C 1
ATOM 695 O O . THR A 1 90 ? 10.033 0.039 17.243 1.00 66.75 90 THR A O 1
ATOM 698 N N . MET A 1 91 ? 8.327 1.418 16.773 1.00 65.69 91 MET A N 1
ATOM 699 C CA . MET A 1 91 ? 7.484 0.366 16.204 1.00 65.69 91 MET A CA 1
ATOM 700 C C . MET A 1 91 ? 8.146 -0.297 14.986 1.00 65.69 91 MET A C 1
ATOM 702 O O . MET A 1 91 ? 8.185 -1.523 14.914 1.00 65.69 91 MET A O 1
ATOM 706 N N . ILE A 1 92 ? 8.746 0.481 14.074 1.00 64.31 92 ILE A N 1
ATOM 707 C CA . ILE A 1 92 ? 9.510 -0.044 12.928 1.00 64.31 92 ILE A CA 1
ATOM 708 C C . ILE A 1 92 ? 10.730 -0.842 13.397 1.00 64.31 92 ILE A C 1
ATOM 710 O O . ILE A 1 92 ? 10.989 -1.915 12.856 1.00 64.31 92 ILE A O 1
ATOM 714 N N . MET A 1 93 ? 11.491 -0.353 14.382 1.00 64.81 93 MET A N 1
ATOM 715 C CA . MET A 1 93 ? 12.673 -1.063 14.891 1.00 64.81 93 MET A CA 1
ATOM 716 C C . MET A 1 93 ? 12.295 -2.413 15.505 1.00 64.81 93 MET A C 1
ATOM 718 O O . MET A 1 93 ? 12.953 -3.417 15.230 1.00 64.81 93 MET A O 1
ATOM 722 N N . LYS A 1 94 ? 11.206 -2.464 16.277 1.00 66.12 94 LYS A N 1
ATOM 723 C CA . LYS A 1 94 ? 10.703 -3.714 16.859 1.00 66.12 94 LYS A CA 1
ATOM 724 C C . LYS A 1 94 ? 10.102 -4.643 15.805 1.00 66.12 94 LYS A C 1
ATOM 726 O O . LYS A 1 94 ? 10.376 -5.842 15.822 1.00 66.12 94 LYS A O 1
ATOM 731 N N . LEU A 1 95 ? 9.367 -4.098 14.833 1.00 68.69 95 LEU A N 1
ATOM 732 C CA . LEU A 1 95 ? 8.863 -4.851 13.685 1.00 68.69 95 LEU A CA 1
ATOM 733 C C . LEU A 1 95 ? 10.019 -5.479 12.899 1.00 68.69 95 LEU A C 1
ATOM 735 O O . LEU A 1 95 ? 9.996 -6.671 12.619 1.00 68.69 95 LEU A O 1
ATOM 739 N N . LYS A 1 96 ? 11.076 -4.711 12.625 1.00 65.88 96 LYS A N 1
ATOM 740 C CA . LYS A 1 96 ? 12.298 -5.182 11.966 1.00 65.88 96 LYS A CA 1
ATOM 741 C C . LYS A 1 96 ? 13.009 -6.279 12.758 1.00 65.88 96 LYS A C 1
ATOM 743 O O . LYS A 1 96 ? 13.529 -7.210 12.156 1.00 65.88 96 LYS A O 1
ATOM 748 N N . ALA A 1 97 ? 13.014 -6.201 14.089 1.00 67.94 97 ALA A N 1
ATOM 749 C CA . ALA A 1 97 ? 13.588 -7.249 14.933 1.00 67.94 97 ALA A CA 1
ATOM 750 C C . ALA A 1 97 ? 12.797 -8.570 14.863 1.00 67.94 97 ALA A C 1
ATOM 752 O O . ALA A 1 97 ? 13.380 -9.641 15.005 1.00 67.94 97 ALA A O 1
ATOM 753 N N . LYS A 1 98 ? 11.481 -8.508 14.627 1.00 69.81 98 LYS A N 1
ATOM 754 C CA . LYS A 1 98 ? 10.603 -9.687 14.541 1.00 69.81 98 LYS A CA 1
ATOM 755 C C . LYS A 1 98 ? 10.426 -10.224 13.120 1.00 69.81 98 LYS A C 1
ATOM 757 O O . LYS A 1 98 ? 10.155 -11.410 12.940 1.00 69.81 98 LYS A O 1
ATOM 762 N N . ILE A 1 99 ? 10.572 -9.370 12.111 1.00 78.62 99 ILE A N 1
ATOM 763 C CA . ILE A 1 99 ? 10.357 -9.699 10.704 1.00 78.62 99 ILE A CA 1
ATOM 764 C C . ILE A 1 99 ? 11.703 -9.896 10.008 1.00 78.62 99 ILE A C 1
ATOM 766 O O . ILE A 1 99 ? 12.328 -8.951 9.531 1.00 78.62 99 ILE A O 1
ATOM 770 N N . HIS A 1 100 ? 12.124 -11.157 9.903 1.00 80.56 100 HIS A N 1
ATOM 771 C CA . HIS A 1 100 ? 13.420 -11.532 9.330 1.00 80.56 100 HIS A CA 1
ATOM 772 C C . HIS A 1 100 ? 13.628 -11.033 7.888 1.00 80.56 100 HIS A C 1
ATOM 774 O O . HIS A 1 100 ? 14.752 -10.690 7.523 1.00 80.56 100 HIS A O 1
ATOM 780 N N . TRP A 1 101 ? 12.569 -10.953 7.073 1.00 84.12 101 TRP A N 1
ATOM 781 C CA . TRP A 1 101 ? 12.652 -10.491 5.683 1.00 84.12 101 TRP A CA 1
ATOM 782 C C . TRP A 1 101 ? 12.768 -8.963 5.546 1.00 84.12 101 TRP A C 1
ATOM 784 O O . TRP A 1 101 ? 13.183 -8.483 4.494 1.00 84.12 101 TRP A O 1
ATOM 794 N N . LEU A 1 102 ? 12.461 -8.174 6.587 1.00 84.50 102 LEU A N 1
ATOM 795 C CA . LEU A 1 102 ? 12.506 -6.703 6.559 1.00 84.50 102 LEU A CA 1
ATOM 796 C C . LEU A 1 102 ? 13.951 -6.196 6.735 1.00 84.50 102 LEU A C 1
ATOM 798 O O . LEU A 1 102 ? 14.298 -5.491 7.684 1.00 84.50 102 LEU A O 1
ATOM 802 N N . ASN A 1 103 ? 14.830 -6.577 5.814 1.00 82.94 103 ASN A N 1
ATOM 803 C CA . ASN A 1 103 ? 16.253 -6.261 5.845 1.00 82.94 103 ASN A CA 1
ATOM 804 C C . ASN A 1 103 ? 16.732 -5.684 4.499 1.00 82.94 103 ASN A C 1
ATOM 806 O O . ASN A 1 103 ? 16.041 -5.767 3.487 1.00 82.94 103 ASN A O 1
ATOM 810 N N . ALA A 1 104 ? 17.926 -5.087 4.486 1.00 83.94 104 ALA A N 1
ATOM 811 C CA . ALA A 1 104 ? 18.477 -4.427 3.299 1.00 83.94 104 ALA A CA 1
ATOM 812 C C . ALA A 1 104 ? 18.867 -5.391 2.161 1.00 83.94 104 ALA A C 1
ATOM 814 O O . ALA A 1 104 ? 19.103 -4.941 1.044 1.00 83.94 104 ALA A O 1
ATOM 815 N N . SER A 1 105 ? 18.926 -6.701 2.418 1.00 86.50 105 SER A N 1
ATOM 816 C CA . SER A 1 105 ? 19.173 -7.712 1.387 1.00 86.50 105 SER A CA 1
ATOM 817 C C . SER A 1 105 ? 17.923 -8.016 0.560 1.00 86.50 105 SER A C 1
ATOM 819 O O . SER A 1 105 ? 18.060 -8.385 -0.599 1.00 86.50 105 SER A O 1
ATOM 821 N N . TYR A 1 106 ? 16.726 -7.851 1.133 1.00 88.38 106 TYR A N 1
ATOM 822 C CA . TYR A 1 106 ? 15.454 -8.103 0.442 1.00 88.38 106 TYR A CA 1
ATOM 823 C C . TYR A 1 106 ? 14.691 -6.824 0.081 1.00 88.38 106 TYR A C 1
ATOM 825 O O . TYR A 1 106 ? 13.953 -6.808 -0.892 1.00 88.38 106 TYR A O 1
ATOM 833 N N . VAL A 1 107 ? 14.847 -5.741 0.848 1.00 89.19 107 VAL A N 1
ATOM 834 C CA . VAL A 1 107 ? 14.039 -4.520 0.713 1.00 89.19 107 VAL A CA 1
ATOM 835 C C . VAL A 1 107 ? 14.879 -3.395 0.094 1.00 89.19 107 VAL A C 1
ATOM 837 O O . VAL A 1 107 ? 15.707 -2.806 0.800 1.00 89.19 107 VAL A O 1
ATOM 840 N N . PRO A 1 108 ? 14.650 -3.009 -1.180 1.00 89.19 108 PRO A N 1
ATOM 841 C CA . PRO A 1 108 ? 15.498 -2.029 -1.869 1.00 89.19 108 PRO A CA 1
ATOM 842 C C . PRO A 1 108 ? 15.539 -0.657 -1.192 1.00 89.19 108 PRO A C 1
ATOM 844 O O . PRO A 1 108 ? 16.587 -0.022 -1.134 1.00 89.19 108 PRO A O 1
ATOM 847 N N . VAL A 1 109 ? 14.426 -0.217 -0.598 1.00 84.50 109 VAL A N 1
ATOM 848 C CA . VAL A 1 109 ? 14.360 1.067 0.124 1.00 84.50 109 VAL A CA 1
ATOM 849 C C . VAL A 1 109 ? 15.256 1.065 1.362 1.00 84.50 109 VAL A C 1
ATOM 851 O O . VAL A 1 109 ? 15.903 2.067 1.646 1.00 84.50 109 VAL A O 1
ATOM 854 N N . LEU A 1 110 ? 15.364 -0.062 2.077 1.00 79.75 110 LEU A N 1
ATOM 855 C CA . LEU A 1 110 ? 16.277 -0.179 3.219 1.00 79.75 110 LEU A CA 1
ATOM 856 C C . LEU A 1 110 ? 17.739 -0.149 2.772 1.00 79.75 110 LEU A C 1
ATOM 858 O O . LEU A 1 110 ? 18.570 0.426 3.470 1.00 79.75 110 LEU A O 1
ATOM 862 N N . LYS A 1 111 ? 18.045 -0.735 1.611 1.00 82.19 111 LYS A N 1
ATOM 863 C CA . LYS A 1 111 ? 19.374 -0.661 0.996 1.00 82.19 111 LYS A CA 1
ATOM 864 C C . LYS A 1 111 ? 19.731 0.781 0.623 1.00 82.19 111 LYS A C 1
ATOM 866 O O . LYS A 1 111 ? 20.801 1.252 0.989 1.00 82.19 111 LYS A O 1
ATOM 871 N N . GLN A 1 112 ? 18.808 1.505 -0.012 1.00 76.56 112 GLN A N 1
ATOM 872 C CA . GLN A 1 112 ? 18.973 2.928 -0.332 1.00 76.56 112 GLN A CA 1
ATOM 873 C C . GLN A 1 112 ? 19.108 3.783 0.936 1.00 76.56 112 GLN A C 1
ATOM 875 O O . GLN A 1 112 ? 19.944 4.668 1.007 1.00 76.56 112 GLN A O 1
ATOM 880 N N . LEU A 1 113 ? 18.352 3.492 1.994 1.00 69.94 113 LEU A N 1
ATOM 881 C CA . LEU A 1 113 ? 18.471 4.198 3.273 1.00 69.94 113 LEU A CA 1
ATOM 882 C C . LEU A 1 113 ? 19.821 4.007 3.970 1.00 69.94 113 LEU A C 1
ATOM 884 O O . LEU A 1 113 ? 20.170 4.810 4.833 1.00 69.94 113 LEU A O 1
ATOM 888 N N . GLN A 1 114 ? 20.562 2.942 3.659 1.00 69.50 114 GLN A N 1
ATOM 889 C CA . GLN A 1 114 ? 21.905 2.724 4.194 1.00 69.50 114 GLN A CA 1
ATOM 890 C C . GLN A 1 114 ? 22.973 3.508 3.425 1.00 69.50 114 GLN A C 1
ATOM 892 O O . GLN A 1 114 ? 24.002 3.834 4.024 1.00 69.50 114 GLN A O 1
ATOM 897 N N . ASP A 1 115 ? 22.692 3.852 2.168 1.00 70.00 115 ASP A N 1
ATOM 898 C CA . ASP A 1 115 ? 23.577 4.566 1.257 1.00 70.00 115 ASP A CA 1
ATOM 899 C C . ASP A 1 115 ? 23.824 6.027 1.681 1.00 70.00 115 ASP A C 1
ATOM 901 O O . ASP A 1 115 ? 22.922 6.759 2.104 1.00 70.00 115 ASP A O 1
ATOM 905 N N . SER A 1 116 ? 25.088 6.438 1.590 1.00 60.38 116 SER A N 1
ATOM 906 C CA . SER A 1 116 ? 25.587 7.734 2.054 1.00 60.38 116 SER A CA 1
ATOM 907 C C . SER A 1 116 ? 25.003 8.893 1.247 1.00 60.38 116 SER A C 1
ATOM 909 O O . SER A 1 116 ? 24.628 9.914 1.824 1.00 60.38 116 SER A O 1
ATOM 911 N N . ASP A 1 117 ? 24.870 8.723 -0.069 1.00 64.50 117 ASP A N 1
ATOM 912 C CA . ASP A 1 117 ? 24.375 9.760 -0.978 1.00 64.50 117 ASP A CA 1
ATOM 913 C C . ASP A 1 117 ? 22.874 9.978 -0.788 1.00 64.50 117 ASP A C 1
ATOM 915 O O . ASP A 1 117 ? 22.393 11.112 -0.714 1.00 64.50 117 ASP A O 1
ATOM 919 N N . THR A 1 118 ? 22.132 8.891 -0.581 1.00 62.62 118 THR A N 1
ATOM 920 C CA . THR A 1 118 ? 20.714 8.939 -0.215 1.00 62.62 118 THR A CA 1
ATOM 921 C C . THR A 1 118 ? 20.501 9.620 1.135 1.00 62.62 118 THR A C 1
ATOM 923 O O . THR A 1 118 ? 19.597 10.454 1.267 1.00 62.62 118 THR A O 1
ATOM 926 N N . LYS A 1 119 ? 21.343 9.321 2.134 1.00 60.59 119 LYS A N 1
ATOM 927 C CA . LYS A 1 119 ? 21.287 10.007 3.430 1.00 60.59 119 LYS A CA 1
ATOM 928 C C . LYS A 1 119 ? 21.587 11.496 3.290 1.00 60.59 119 LYS A C 1
ATOM 930 O O . LYS A 1 119 ? 20.865 12.315 3.850 1.00 60.59 119 LYS A O 1
ATOM 935 N N . ASN A 1 120 ? 22.595 11.858 2.506 1.00 61.38 120 ASN A N 1
ATOM 936 C CA . ASN A 1 120 ? 22.933 13.255 2.262 1.00 61.38 120 ASN A CA 1
ATOM 937 C C . ASN A 1 120 ? 21.778 13.988 1.564 1.00 61.38 120 ASN A C 1
ATOM 939 O O . ASN A 1 120 ? 21.382 15.063 2.004 1.00 61.38 120 ASN A O 1
ATOM 943 N N . TYR A 1 121 ? 21.151 13.388 0.556 1.00 59.38 121 TYR A N 1
ATOM 944 C CA . TYR A 1 121 ? 20.027 13.999 -0.156 1.00 59.38 121 TYR A CA 1
ATOM 945 C C . TYR A 1 121 ? 18.828 14.331 0.754 1.00 59.38 121 TYR A C 1
ATOM 947 O O . TYR A 1 121 ? 18.224 15.398 0.631 1.00 59.38 121 TYR A O 1
ATOM 955 N N . TYR A 1 122 ? 18.475 13.425 1.673 1.00 55.59 122 TYR A N 1
ATOM 956 C CA . TYR A 1 122 ? 17.295 13.580 2.530 1.00 55.59 122 TYR A CA 1
ATOM 957 C C . TYR A 1 122 ? 17.562 14.241 3.885 1.00 55.59 122 TYR A C 1
ATOM 959 O O . TYR A 1 122 ? 16.660 14.888 4.412 1.00 55.59 122 TYR A O 1
ATOM 967 N N . PHE A 1 123 ? 18.762 14.078 4.450 1.00 59.25 123 PHE A N 1
ATOM 968 C CA . PHE A 1 123 ? 19.083 14.496 5.819 1.00 59.25 123 PHE A CA 1
ATOM 969 C C . PHE A 1 123 ? 20.154 15.592 5.902 1.00 59.25 123 PHE A C 1
ATOM 971 O O . PHE A 1 123 ? 20.325 16.162 6.979 1.00 59.25 123 PHE A O 1
ATOM 978 N N . SER A 1 124 ? 20.864 15.933 4.815 1.00 53.28 124 SER A N 1
ATOM 979 C CA . SER A 1 124 ? 21.836 17.034 4.865 1.00 53.28 124 SER A CA 1
ATOM 980 C C . SER A 1 124 ? 21.163 18.402 4.683 1.00 53.28 124 SER A C 1
ATOM 982 O O . SER A 1 124 ? 20.458 18.693 3.706 1.00 53.28 124 SER A O 1
ATOM 984 N N . GLY A 1 125 ? 21.391 19.271 5.667 1.00 47.09 125 GLY A N 1
ATOM 985 C CA . GLY A 1 125 ? 21.110 20.693 5.559 1.00 47.09 125 GLY A CA 1
ATOM 986 C C . GLY A 1 125 ? 22.056 21.335 4.543 1.00 47.09 125 GLY A C 1
ATOM 987 O O . GLY A 1 125 ? 23.268 21.312 4.713 1.00 47.09 125 GLY A O 1
ATOM 988 N N . SER A 1 126 ? 21.480 21.932 3.500 1.00 47.91 126 SER A N 1
ATOM 989 C CA . SER A 1 126 ? 22.080 23.061 2.772 1.00 47.91 126 SER A CA 1
ATOM 990 C C . SER A 1 126 ? 23.458 22.886 2.098 1.00 47.91 126 SER A C 1
ATOM 992 O O . SER A 1 126 ? 24.192 23.864 2.028 1.00 47.91 126 SER A O 1
ATOM 994 N N . SER A 1 127 ? 23.815 21.724 1.536 1.00 46.94 127 SER A N 1
ATOM 995 C CA . SER A 1 127 ? 25.064 21.592 0.745 1.00 46.94 127 SER A CA 1
ATOM 996 C C . SER A 1 127 ? 24.889 21.599 -0.784 1.00 46.94 127 SER A C 1
ATOM 998 O O . SER A 1 127 ? 25.837 21.913 -1.494 1.00 46.94 127 SER A O 1
ATOM 1000 N N . ASP A 1 128 ? 23.691 21.340 -1.323 1.00 45.78 128 ASP A N 1
ATOM 1001 C CA . ASP A 1 128 ? 23.489 21.192 -2.784 1.00 45.78 128 ASP A CA 1
ATOM 1002 C C . ASP A 1 128 ? 23.062 22.483 -3.526 1.00 45.78 128 ASP A C 1
ATOM 1004 O O . ASP A 1 128 ? 22.140 22.480 -4.344 1.00 45.78 128 ASP A O 1
ATOM 1008 N N . GLY A 1 129 ? 23.669 23.628 -3.188 1.00 46.62 129 GLY A N 1
ATOM 1009 C CA . GLY A 1 129 ? 23.630 24.849 -4.019 1.00 46.62 129 GLY A CA 1
ATOM 1010 C C . GLY A 1 129 ? 22.249 25.355 -4.486 1.00 46.62 129 GLY A C 1
ATOM 1011 O O . GLY A 1 129 ? 22.166 26.024 -5.512 1.00 46.62 129 GLY A O 1
ATOM 1012 N N . GLY A 1 130 ? 21.157 25.021 -3.788 1.00 49.00 130 GLY A N 1
ATOM 1013 C CA . GLY A 1 130 ? 19.795 25.450 -4.132 1.00 49.00 130 GLY A CA 1
ATOM 1014 C C . GLY A 1 130 ? 19.111 24.714 -5.298 1.00 49.00 130 GLY A C 1
ATOM 1015 O O . GLY A 1 130 ? 18.044 25.150 -5.722 1.00 49.00 130 GLY A O 1
ATOM 1016 N N . ARG A 1 131 ? 19.656 23.600 -5.816 1.00 51.19 131 ARG A N 1
ATOM 1017 C CA . ARG A 1 131 ? 19.068 22.880 -6.973 1.00 51.19 131 ARG A CA 1
ATOM 1018 C C . ARG A 1 131 ? 17.826 22.044 -6.649 1.00 51.19 131 ARG A C 1
ATOM 1020 O O . ARG A 1 131 ? 16.987 21.822 -7.520 1.00 51.19 131 ARG A O 1
ATOM 1027 N N . THR A 1 132 ? 17.680 21.598 -5.405 1.00 48.59 132 THR A N 1
ATOM 1028 C CA . THR A 1 132 ? 16.555 20.773 -4.941 1.00 48.59 132 THR A CA 1
ATOM 1029 C C . THR A 1 132 ? 15.637 21.558 -4.001 1.00 48.59 132 THR A C 1
ATOM 1031 O O . THR A 1 132 ? 16.064 21.917 -2.901 1.00 48.59 132 THR A O 1
ATOM 1034 N N . PRO A 1 133 ? 14.368 21.818 -4.378 1.00 46.47 133 PRO A N 1
ATOM 1035 C CA . PRO A 1 133 ? 13.428 22.519 -3.503 1.00 46.47 133 PRO A CA 1
ATOM 1036 C C . PRO A 1 133 ? 13.245 21.830 -2.143 1.00 46.47 133 PRO A C 1
ATOM 1038 O O . PRO A 1 133 ? 13.063 20.618 -2.067 1.00 46.47 133 PRO A O 1
ATOM 1041 N N . ILE A 1 134 ? 13.229 22.620 -1.063 1.00 47.31 134 ILE A N 1
ATOM 1042 C CA . ILE A 1 134 ? 13.175 22.172 0.346 1.00 47.31 134 ILE A CA 1
ATOM 1043 C C . ILE A 1 134 ? 11.997 21.216 0.627 1.00 47.31 134 ILE A C 1
ATOM 1045 O O . ILE A 1 134 ? 12.131 20.286 1.420 1.00 47.31 134 ILE A O 1
ATOM 1049 N N . LYS A 1 135 ? 10.870 21.365 -0.091 1.00 44.66 135 LYS A N 1
ATOM 1050 C CA . LYS A 1 135 ? 9.700 20.459 -0.022 1.00 44.66 135 LYS A CA 1
ATOM 1051 C C . LYS A 1 135 ? 10.038 18.987 -0.312 1.00 44.66 135 LYS A C 1
ATOM 1053 O O . LYS A 1 135 ? 9.269 18.099 0.047 1.00 44.66 135 LYS A O 1
ATOM 1058 N N . PHE A 1 136 ? 11.169 18.731 -0.966 1.00 44.00 136 PHE A N 1
ATOM 1059 C CA . PHE A 1 136 ? 11.599 17.415 -1.428 1.00 44.00 136 PHE A CA 1
ATOM 1060 C C . PHE A 1 136 ? 12.603 16.718 -0.499 1.00 44.00 136 PHE A C 1
ATOM 1062 O O . PHE A 1 136 ? 12.981 15.578 -0.761 1.00 44.00 136 PHE A O 1
ATOM 1069 N N . ARG A 1 137 ? 12.980 17.366 0.612 1.00 49.09 137 ARG A N 1
ATOM 1070 C CA . ARG A 1 137 ? 13.878 16.840 1.653 1.00 49.09 137 ARG A CA 1
ATOM 1071 C C . ARG A 1 137 ? 13.109 16.382 2.897 1.00 49.09 137 ARG A C 1
ATOM 1073 O O . ARG A 1 137 ? 13.509 16.660 4.020 1.00 49.09 137 ARG A O 1
ATOM 1080 N N . ASN A 1 138 ? 11.951 15.743 2.706 1.00 47.72 138 ASN A N 1
ATOM 1081 C CA . ASN A 1 138 ? 11.149 15.247 3.825 1.00 47.72 138 ASN A CA 1
ATOM 1082 C C . ASN A 1 138 ? 11.401 13.742 4.048 1.00 47.72 138 ASN A C 1
ATOM 1084 O O . ASN A 1 138 ? 11.053 12.941 3.173 1.00 47.72 138 ASN A O 1
ATOM 1088 N N . PRO A 1 139 ? 11.940 13.328 5.209 1.00 52.12 139 PRO A N 1
ATOM 1089 C CA . PRO A 1 139 ? 12.182 11.920 5.516 1.00 52.12 139 PRO A CA 1
ATOM 1090 C C . PRO A 1 139 ? 10.899 11.074 5.578 1.00 52.12 139 PRO A C 1
ATOM 1092 O O . PRO A 1 139 ? 10.978 9.855 5.444 1.00 52.12 139 PRO A O 1
ATOM 1095 N N . LYS A 1 140 ? 9.706 11.686 5.673 1.00 52.78 140 LYS A N 1
ATOM 1096 C CA . LYS A 1 140 ? 8.417 10.975 5.556 1.00 52.78 140 LYS A CA 1
ATOM 1097 C C . LYS A 1 140 ? 8.278 10.199 4.239 1.00 52.78 140 LYS A C 1
ATOM 1099 O O . LYS A 1 140 ? 7.632 9.153 4.222 1.00 52.78 140 LYS A O 1
ATOM 1104 N N . TYR A 1 141 ? 8.912 10.657 3.154 1.00 49.34 141 TYR A N 1
ATOM 1105 C CA . TYR A 1 141 ? 8.888 9.964 1.856 1.00 49.34 141 TYR A CA 1
ATOM 1106 C C . TYR A 1 141 ? 9.729 8.683 1.821 1.00 49.34 141 TYR A C 1
ATOM 1108 O O . TYR A 1 141 ? 9.588 7.903 0.887 1.00 49.34 141 TYR A O 1
ATOM 1116 N N . LEU A 1 142 ? 10.573 8.468 2.830 1.00 57.72 142 LEU A N 1
ATOM 1117 C CA . LEU A 1 142 ? 11.318 7.234 3.066 1.00 57.72 142 LEU A CA 1
ATOM 1118 C C . LEU A 1 142 ? 10.777 6.455 4.267 1.00 57.72 142 LEU A C 1
ATOM 1120 O O . LEU A 1 142 ? 11.418 5.508 4.728 1.00 57.72 142 LEU A O 1
ATOM 1124 N N . SER A 1 143 ? 9.627 6.862 4.816 1.00 68.50 143 SER A N 1
ATOM 1125 C CA . SER A 1 143 ? 9.025 6.153 5.937 1.00 68.50 143 SER A CA 1
ATOM 1126 C C . SER A 1 143 ? 8.780 4.711 5.520 1.00 68.50 143 SER A C 1
ATOM 1128 O O . SER A 1 143 ? 7.964 4.430 4.639 1.00 68.50 143 SER A O 1
ATOM 1130 N N . MET A 1 144 ? 9.492 3.786 6.162 1.00 73.62 144 MET A N 1
ATOM 1131 C CA . MET A 1 144 ? 9.363 2.365 5.866 1.00 73.62 144 MET A CA 1
ATOM 1132 C C . MET A 1 144 ? 7.928 1.874 6.039 1.00 73.62 144 MET A C 1
ATOM 1134 O O . MET A 1 144 ? 7.514 0.997 5.290 1.00 73.62 144 MET A O 1
ATOM 1138 N N . LEU A 1 145 ? 7.149 2.488 6.936 1.00 75.56 145 LEU A N 1
ATOM 1139 C CA . LEU A 1 145 ? 5.725 2.188 7.109 1.00 75.56 145 LEU A CA 1
ATOM 1140 C C . LEU A 1 145 ? 4.932 2.408 5.820 1.00 75.56 145 LEU A C 1
ATOM 1142 O O . LEU A 1 145 ? 4.130 1.559 5.444 1.00 75.56 145 LEU A O 1
ATOM 1146 N N . ASN A 1 146 ? 5.228 3.475 5.074 1.00 81.56 146 ASN A N 1
ATOM 1147 C CA . ASN A 1 146 ? 4.574 3.724 3.793 1.00 81.56 146 ASN A CA 1
ATOM 1148 C C . ASN A 1 146 ? 4.951 2.670 2.749 1.00 81.56 146 ASN A C 1
ATOM 1150 O O . ASN A 1 146 ? 4.133 2.350 1.895 1.00 81.56 146 ASN A O 1
ATOM 1154 N N . HIS A 1 147 ? 6.149 2.093 2.827 1.00 87.00 147 HIS A N 1
ATOM 1155 C CA . HIS A 1 147 ? 6.590 1.046 1.906 1.00 87.00 147 HIS A CA 1
ATOM 1156 C C . HIS A 1 147 ? 6.136 -0.366 2.305 1.00 87.00 147 HIS A C 1
ATOM 1158 O O . HIS A 1 147 ? 6.124 -1.244 1.444 1.00 87.00 147 HIS A O 1
ATOM 1164 N N . LEU A 1 148 ? 5.711 -0.601 3.553 1.00 87.75 148 LEU A N 1
ATOM 1165 C CA . LEU A 1 148 ? 5.190 -1.906 3.991 1.00 87.75 148 LEU A CA 1
ATOM 1166 C C . LEU A 1 148 ? 3.931 -2.335 3.229 1.00 87.75 148 LEU A C 1
ATOM 1168 O O . LEU A 1 148 ? 3.683 -3.532 3.114 1.00 87.75 148 LEU A O 1
ATOM 1172 N N . ARG A 1 149 ? 3.185 -1.392 2.636 1.00 91.00 149 ARG A N 1
ATOM 1173 C CA . ARG A 1 149 ? 2.023 -1.699 1.782 1.00 91.00 149 ARG A CA 1
ATOM 1174 C C . ARG A 1 149 ? 2.367 -2.591 0.583 1.00 91.00 149 ARG A C 1
ATOM 1176 O O . ARG A 1 149 ? 1.512 -3.319 0.101 1.00 91.00 149 ARG A O 1
ATOM 1183 N N . PHE A 1 150 ? 3.623 -2.590 0.135 1.00 95.06 150 PHE A N 1
ATOM 1184 C CA . PHE A 1 150 ? 4.099 -3.467 -0.941 1.00 95.06 150 PHE A CA 1
ATOM 1185 C C . PHE A 1 150 ? 4.500 -4.868 -0.464 1.00 95.06 150 PHE A C 1
ATOM 1187 O O . PHE A 1 150 ? 4.850 -5.703 -1.289 1.00 95.06 150 PHE A O 1
ATOM 1194 N N . TYR A 1 151 ? 4.447 -5.119 0.845 1.00 94.44 151 TYR A N 1
ATOM 1195 C CA . TYR A 1 151 ? 4.824 -6.384 1.476 1.00 94.44 151 TYR A CA 1
ATOM 1196 C C . TYR A 1 151 ? 3.661 -7.017 2.252 1.00 94.44 151 TYR A C 1
ATOM 1198 O O . TYR A 1 151 ? 3.861 -7.816 3.167 1.00 94.44 151 TYR A O 1
ATOM 1206 N N . ILE A 1 152 ? 2.421 -6.633 1.935 1.00 93.50 152 ILE A N 1
ATOM 1207 C CA . ILE A 1 152 ? 1.224 -7.187 2.580 1.00 93.50 152 ILE A CA 1
ATOM 1208 C C . ILE A 1 152 ? 1.197 -8.727 2.510 1.00 93.50 152 ILE A C 1
ATOM 1210 O O . ILE A 1 152 ? 0.900 -9.337 3.540 1.00 93.50 152 ILE A O 1
ATOM 1214 N N . PRO A 1 153 ? 1.523 -9.389 1.379 1.00 94.31 153 PRO A N 1
ATOM 1215 C CA . PRO A 1 153 ? 1.576 -10.851 1.339 1.00 94.31 153 PRO A CA 1
ATOM 1216 C C . PRO A 1 153 ? 2.616 -11.465 2.283 1.00 94.31 153 PRO A C 1
ATOM 1218 O O . PRO A 1 153 ? 2.401 -12.568 2.775 1.00 94.31 153 PRO A O 1
ATOM 1221 N N . GLU A 1 154 ? 3.730 -10.781 2.532 1.00 91.12 154 GLU A N 1
ATOM 1222 C CA . GLU A 1 154 ? 4.791 -11.217 3.438 1.00 91.12 154 GLU A CA 1
ATOM 1223 C C . GLU A 1 154 ? 4.424 -10.995 4.910 1.00 91.12 154 GLU A C 1
ATOM 1225 O O . GLU A 1 154 ? 4.842 -11.770 5.773 1.00 91.12 154 GLU A O 1
ATOM 1230 N N . VAL A 1 155 ? 3.634 -9.957 5.206 1.00 88.31 155 VAL A N 1
ATOM 1231 C CA . VAL A 1 155 ? 3.075 -9.712 6.546 1.00 88.31 155 VAL A CA 1
ATOM 1232 C C . VAL A 1 155 ? 1.937 -10.694 6.847 1.00 88.31 155 VAL A C 1
ATOM 1234 O O . VAL A 1 155 ? 1.853 -11.221 7.956 1.00 88.31 155 VAL A O 1
ATOM 1237 N N . PHE A 1 156 ? 1.082 -10.979 5.862 1.00 90.00 156 PHE A N 1
ATOM 1238 C CA . PHE A 1 156 ? -0.113 -11.812 6.007 1.00 90.00 156 PHE A CA 1
ATOM 1239 C C . PHE A 1 156 ? -0.139 -12.974 4.991 1.00 90.00 156 PHE A C 1
ATOM 1241 O O . PHE A 1 156 ? -0.966 -12.991 4.071 1.00 90.00 156 PHE A O 1
ATOM 1248 N N . PRO A 1 157 ? 0.721 -13.997 5.158 1.00 90.38 157 PRO A N 1
ATOM 1249 C CA . PRO A 1 157 ? 0.915 -15.052 4.157 1.00 90.38 157 PRO A CA 1
ATOM 1250 C C . PRO A 1 157 ? -0.307 -15.953 3.944 1.00 90.38 157 PRO A C 1
ATOM 1252 O O . PRO A 1 157 ? -0.472 -16.530 2.870 1.00 90.38 157 PRO A O 1
ATOM 1255 N N . THR A 1 158 ? -1.181 -16.072 4.945 1.00 93.19 158 THR A N 1
ATOM 1256 C CA . THR A 1 158 ? -2.362 -16.949 4.907 1.00 93.19 158 THR A CA 1
ATOM 1257 C C . THR A 1 158 ? -3.609 -16.265 4.354 1.00 93.19 158 THR A C 1
ATOM 1259 O O . THR A 1 158 ? -4.545 -16.948 3.931 1.00 93.19 158 THR A O 1
ATOM 1262 N N . LEU A 1 159 ? -3.642 -14.929 4.331 1.00 95.12 159 LEU A N 1
ATOM 1263 C CA . LEU A 1 159 ? -4.795 -14.186 3.840 1.00 95.12 159 LEU A CA 1
ATOM 1264 C C . LEU A 1 159 ? -4.887 -14.280 2.311 1.00 95.12 159 LEU A C 1
ATOM 1266 O O . LEU A 1 159 ? -3.883 -14.319 1.588 1.00 95.12 159 LEU A O 1
ATOM 1270 N N . LYS A 1 160 ? -6.129 -14.342 1.822 1.00 95.56 160 LYS A N 1
ATOM 1271 C CA . LYS A 1 160 ? -6.443 -14.418 0.387 1.00 95.56 160 LYS A CA 1
ATOM 1272 C C . LYS A 1 160 ? -6.756 -13.054 -0.209 1.00 95.56 160 LYS A C 1
ATOM 1274 O O . LYS A 1 160 ? -6.336 -12.775 -1.321 1.00 95.56 160 LYS A O 1
ATOM 1279 N N . LYS A 1 161 ? -7.476 -12.217 0.533 1.00 95.38 161 LYS A N 1
ATOM 1280 C CA . LYS A 1 161 ? -7.895 -10.880 0.121 1.00 95.38 161 LYS A CA 1
ATOM 1281 C C . LYS A 1 161 ? -7.830 -9.952 1.329 1.00 95.38 161 LYS A C 1
ATOM 1283 O O . LYS A 1 161 ? -8.097 -10.403 2.444 1.00 95.38 161 LYS A O 1
ATOM 1288 N N . VAL A 1 162 ? -7.485 -8.689 1.113 1.00 96.12 162 VAL A N 1
ATOM 1289 C CA . VAL A 1 162 ? -7.523 -7.645 2.144 1.00 96.12 162 VAL A CA 1
ATOM 1290 C C . VAL A 1 162 ? -8.182 -6.386 1.601 1.00 96.12 162 VAL A C 1
ATOM 1292 O O . VAL A 1 162 ? -8.045 -6.077 0.420 1.00 96.12 162 VAL A O 1
ATOM 1295 N N . VAL A 1 163 ? -8.870 -5.659 2.477 1.00 95.31 163 VAL A N 1
ATOM 1296 C CA . VAL A 1 163 ? -9.219 -4.254 2.257 1.00 95.31 163 VAL A CA 1
ATOM 1297 C C . VAL A 1 163 ? -8.187 -3.437 3.022 1.00 95.31 163 VAL A C 1
ATOM 1299 O O . VAL A 1 163 ? -8.029 -3.606 4.230 1.00 95.31 163 VAL A O 1
ATOM 1302 N N . PHE A 1 164 ? -7.435 -2.622 2.298 1.00 93.50 164 PHE A N 1
ATOM 1303 C CA . PHE A 1 164 ? -6.423 -1.725 2.828 1.00 93.50 164 PHE A CA 1
ATOM 1304 C C . PHE A 1 164 ? -7.025 -0.330 2.977 1.00 93.50 164 PHE A C 1
ATOM 1306 O O . PHE A 1 164 ? -7.613 0.175 2.021 1.00 93.50 164 PHE A O 1
ATOM 1313 N N . LEU A 1 165 ? -6.852 0.269 4.154 1.00 90.50 165 LEU A N 1
ATOM 1314 C CA . LEU A 1 165 ? -7.256 1.636 4.468 1.00 90.50 165 LEU A CA 1
ATOM 1315 C C . LEU A 1 165 ? -6.043 2.388 5.025 1.00 90.50 165 LEU A C 1
ATOM 1317 O O . LEU A 1 165 ? -5.348 1.838 5.886 1.00 90.50 165 LEU A O 1
ATOM 1321 N N . ASP A 1 166 ? -5.780 3.600 4.535 1.00 85.88 166 ASP A N 1
ATOM 1322 C CA . ASP A 1 166 ? -4.822 4.502 5.188 1.00 85.88 166 ASP A CA 1
ATOM 1323 C C . ASP A 1 166 ? -5.406 4.995 6.537 1.00 85.88 166 ASP A C 1
ATOM 1325 O O . ASP A 1 166 ? -6.601 4.862 6.817 1.00 85.88 166 ASP A O 1
ATOM 1329 N N . ASP A 1 167 ? -4.541 5.502 7.415 1.00 74.25 167 ASP A N 1
ATOM 1330 C CA . ASP A 1 167 ? -4.877 5.885 8.792 1.00 74.25 167 ASP A CA 1
ATOM 1331 C C . ASP A 1 167 ? -5.730 7.158 8.900 1.00 74.25 167 ASP A C 1
ATOM 1333 O O . ASP A 1 167 ? -6.298 7.421 9.956 1.00 74.25 167 ASP A O 1
ATOM 1337 N N . ASP A 1 168 ? -5.854 7.919 7.815 1.00 75.88 168 ASP A N 1
ATOM 1338 C CA . ASP A 1 168 ? -6.660 9.134 7.703 1.00 75.88 168 ASP A CA 1
ATOM 1339 C C . ASP A 1 168 ? -8.030 8.909 7.030 1.00 75.88 168 ASP A C 1
ATOM 1341 O O . ASP A 1 168 ? -8.744 9.868 6.720 1.00 75.88 168 ASP A O 1
ATOM 1345 N N . VAL A 1 169 ? -8.436 7.650 6.824 1.00 80.81 169 VAL A N 1
ATOM 1346 C CA . VAL A 1 169 ? -9.721 7.312 6.198 1.00 80.81 169 VAL A CA 1
ATOM 1347 C C . VAL A 1 169 ? -10.851 7.193 7.215 1.00 80.81 169 VAL A C 1
ATOM 1349 O O . VAL A 1 169 ? -10.833 6.355 8.117 1.00 80.81 169 VAL A O 1
ATOM 1352 N N . VAL A 1 170 ? -11.920 7.958 6.986 1.00 81.38 170 VAL A N 1
ATOM 1353 C CA . VAL A 1 170 ? -13.178 7.853 7.737 1.00 81.38 170 VAL A CA 1
ATOM 1354 C C . VAL A 1 170 ? -14.159 6.932 7.014 1.00 81.38 170 VAL A C 1
ATOM 1356 O O . VAL A 1 170 ? -14.551 7.175 5.872 1.00 81.38 170 VAL A O 1
ATOM 1359 N N . VAL A 1 171 ? -14.611 5.887 7.707 1.00 83.81 171 VAL A N 1
ATOM 1360 C CA . VAL A 1 171 ? -15.566 4.904 7.181 1.00 83.81 171 VAL A CA 1
ATOM 1361 C C . VAL A 1 171 ? -16.983 5.259 7.624 1.00 83.81 171 VAL A C 1
ATOM 1363 O O . VAL A 1 171 ? -17.288 5.256 8.813 1.00 83.81 171 VAL A O 1
ATOM 1366 N N . GLN A 1 172 ? -17.868 5.528 6.662 1.00 81.50 172 GLN A N 1
ATOM 1367 C CA . GLN A 1 172 ? -19.263 5.915 6.936 1.00 81.50 172 GLN A CA 1
ATOM 1368 C C . GLN A 1 172 ? -20.275 4.772 6.770 1.00 81.50 172 GLN A C 1
ATOM 1370 O O . GLN A 1 172 ? -21.426 4.893 7.184 1.00 81.50 172 GLN A O 1
ATOM 1375 N N . LYS A 1 173 ? -19.887 3.681 6.103 1.00 82.56 173 LYS A N 1
ATOM 1376 C CA . LYS A 1 173 ? -20.773 2.564 5.746 1.00 82.56 173 LYS A CA 1
ATOM 1377 C C . LYS A 1 173 ? -20.062 1.230 5.930 1.00 82.56 173 LYS A C 1
ATOM 1379 O O . LYS A 1 173 ? -18.840 1.180 6.023 1.00 82.56 173 LYS A O 1
ATOM 1384 N N . ASP A 1 174 ? -20.847 0.158 5.953 1.00 83.12 174 ASP A N 1
ATOM 1385 C CA . ASP A 1 174 ? -20.325 -1.203 6.016 1.00 83.12 174 ASP A CA 1
ATOM 1386 C C . ASP A 1 174 ? -19.381 -1.504 4.837 1.00 83.12 174 ASP A C 1
ATOM 1388 O O . ASP A 1 174 ? -19.704 -1.258 3.672 1.00 83.12 174 ASP A O 1
ATOM 1392 N N . LEU A 1 175 ? -18.208 -2.045 5.167 1.00 90.38 175 LEU A N 1
ATOM 1393 C CA . LEU A 1 175 ? -17.150 -2.403 4.224 1.00 90.38 175 LEU A CA 1
ATOM 1394 C C . LEU A 1 175 ? -17.282 -3.841 3.721 1.00 90.38 175 LEU A C 1
ATOM 1396 O O . LEU A 1 175 ? -16.597 -4.204 2.765 1.00 90.38 175 LEU A O 1
ATOM 1400 N N . ALA A 1 176 ? -18.136 -4.671 4.331 1.00 90.62 176 ALA A N 1
ATOM 1401 C CA . ALA A 1 176 ? -18.300 -6.069 3.936 1.00 90.62 176 ALA A CA 1
ATOM 1402 C C . ALA A 1 176 ? -18.525 -6.272 2.420 1.00 90.62 176 ALA A C 1
ATOM 1404 O O . ALA A 1 176 ? -17.924 -7.198 1.861 1.00 90.62 176 ALA A O 1
ATOM 1405 N N . PRO A 1 177 ? -19.286 -5.415 1.701 1.00 93.75 177 PRO A N 1
ATOM 1406 C CA . PRO A 1 177 ? -19.476 -5.607 0.268 1.00 93.75 177 PRO A CA 1
ATOM 1407 C C . PRO A 1 177 ? -18.183 -5.459 -0.553 1.00 93.75 177 PRO A C 1
ATOM 1409 O O . PRO A 1 177 ? -18.073 -6.112 -1.589 1.00 93.75 177 PRO A O 1
ATOM 1412 N N . LEU A 1 178 ? -17.174 -4.702 -0.088 1.00 93.06 178 LEU A N 1
ATOM 1413 C CA . LEU A 1 178 ? -15.878 -4.567 -0.778 1.00 93.06 178 LEU A CA 1
ATOM 1414 C C . LEU A 1 178 ? -15.171 -5.919 -0.933 1.00 93.06 178 LEU A C 1
ATOM 1416 O O . LEU A 1 178 ? -14.588 -6.206 -1.975 1.00 93.06 178 LEU A O 1
ATOM 1420 N N . PHE A 1 179 ? -15.262 -6.802 0.065 1.00 92.25 179 PHE A N 1
ATOM 1421 C CA . PHE A 1 179 ? -14.628 -8.125 -0.001 1.00 92.25 179 PHE A CA 1
ATOM 1422 C C . PHE A 1 179 ? -15.236 -9.026 -1.084 1.00 92.25 179 PHE A C 1
ATOM 1424 O O . PHE A 1 179 ? -14.555 -9.925 -1.594 1.00 92.25 179 PHE A O 1
ATOM 1431 N N . SER A 1 180 ? -16.493 -8.766 -1.449 1.00 93.75 180 SER A N 1
ATOM 1432 C CA . SER A 1 180 ? -17.244 -9.533 -2.446 1.00 93.75 180 SER A CA 1
ATOM 1433 C C . SER A 1 180 ? -17.055 -9.016 -3.872 1.00 93.75 180 SER A C 1
ATOM 1435 O O . SER A 1 180 ? -17.485 -9.686 -4.806 1.00 93.75 180 SER A O 1
ATOM 1437 N N . ILE A 1 181 ? -16.400 -7.864 -4.059 1.00 95.00 181 ILE A N 1
ATOM 1438 C CA . ILE A 1 181 ? -16.096 -7.334 -5.391 1.00 95.00 181 ILE A CA 1
ATOM 1439 C C . ILE A 1 181 ? -15.148 -8.298 -6.112 1.00 95.00 181 ILE A C 1
ATOM 1441 O O . ILE A 1 181 ? -14.114 -8.713 -5.563 1.00 95.00 181 ILE A O 1
ATOM 1445 N N . ASP A 1 182 ? -15.526 -8.659 -7.338 1.00 95.44 182 ASP A N 1
ATOM 1446 C CA . ASP A 1 182 ? -14.663 -9.380 -8.263 1.00 95.44 182 ASP A CA 1
ATOM 1447 C C . ASP A 1 182 ? -13.657 -8.401 -8.870 1.00 95.44 182 ASP A C 1
ATOM 1449 O O . ASP A 1 182 ? -14.033 -7.347 -9.377 1.00 95.44 182 ASP A O 1
ATOM 1453 N N . LEU A 1 183 ? -12.374 -8.745 -8.788 1.00 97.00 183 LEU A N 1
ATOM 1454 C CA . LEU A 1 183 ? -11.303 -7.954 -9.389 1.00 97.00 183 LEU A CA 1
ATOM 1455 C C . LEU A 1 183 ? -11.030 -8.389 -10.835 1.00 97.00 183 LEU A C 1
ATOM 1457 O O . LEU A 1 183 ? -10.023 -7.986 -11.397 1.00 97.00 183 LEU A O 1
ATOM 1461 N N . ASN A 1 184 ? -11.847 -9.261 -11.436 1.00 95.75 184 ASN A N 1
ATOM 1462 C CA . ASN A 1 184 ? -11.700 -9.706 -12.828 1.00 95.75 184 ASN A CA 1
ATOM 1463 C C . ASN A 1 184 ? -10.294 -10.265 -13.138 1.00 95.75 184 ASN A C 1
ATOM 1465 O O . ASN A 1 184 ? -9.735 -10.101 -14.222 1.00 95.75 184 ASN A O 1
ATOM 1469 N N . GLY A 1 185 ? -9.684 -10.930 -12.150 1.00 94.44 185 GLY A N 1
ATOM 1470 C CA . GLY A 1 185 ? -8.324 -11.472 -12.233 1.00 94.44 185 GLY A CA 1
ATOM 1471 C C . GLY A 1 185 ? -7.191 -10.460 -12.000 1.00 94.44 185 GLY A C 1
ATOM 1472 O O . GLY A 1 185 ? -6.023 -10.888 -11.985 1.00 94.44 185 GLY A O 1
ATOM 1473 N N . ASN A 1 186 ? -7.515 -9.178 -11.789 1.00 97.44 186 ASN A N 1
ATOM 1474 C CA . ASN A 1 186 ? -6.615 -8.126 -11.314 1.00 97.44 186 ASN A CA 1
ATOM 1475 C C . ASN A 1 186 ? -6.245 -8.318 -9.838 1.00 97.44 186 ASN A C 1
ATOM 1477 O O . ASN A 1 186 ? -6.794 -9.161 -9.128 1.00 97.44 186 ASN A O 1
ATOM 1481 N N . ILE A 1 187 ? -5.239 -7.567 -9.395 1.00 97.56 187 ILE A N 1
ATOM 1482 C CA . ILE A 1 187 ? -4.624 -7.729 -8.072 1.00 97.56 187 ILE A CA 1
ATOM 1483 C C . ILE A 1 187 ? -5.052 -6.611 -7.136 1.00 97.56 187 ILE A C 1
ATOM 1485 O O . ILE A 1 187 ? -5.236 -6.859 -5.950 1.00 97.56 187 ILE A O 1
ATOM 1489 N N . ASN A 1 188 ? -5.212 -5.404 -7.671 1.00 97.56 188 ASN A N 1
ATOM 1490 C CA . ASN A 1 188 ? -5.639 -4.219 -6.947 1.00 97.56 188 ASN A CA 1
ATOM 1491 C C . ASN A 1 188 ? -7.043 -3.818 -7.406 1.00 97.56 188 ASN A C 1
ATOM 1493 O O . ASN A 1 188 ? -7.282 -3.750 -8.601 1.00 97.56 188 ASN A O 1
ATOM 1497 N N . GLY A 1 189 ? -7.953 -3.530 -6.488 1.00 97.44 189 GLY A N 1
ATOM 1498 C CA . GLY A 1 189 ? -9.169 -2.770 -6.749 1.00 97.44 189 GLY A CA 1
ATOM 1499 C C . GLY A 1 189 ? -8.985 -1.371 -6.186 1.00 97.44 189 GLY A C 1
ATOM 1500 O O . GLY A 1 189 ? -8.743 -1.234 -4.986 1.00 97.44 189 GLY A O 1
ATOM 1501 N N . ALA A 1 190 ? -9.084 -0.343 -7.023 1.00 95.69 190 ALA A N 1
ATOM 1502 C CA . ALA A 1 190 ? -8.917 1.042 -6.597 1.00 95.69 190 ALA A CA 1
ATOM 1503 C C . ALA A 1 190 ? -9.916 1.967 -7.290 1.00 95.69 190 ALA A C 1
ATOM 1505 O O . ALA A 1 190 ? -10.281 1.750 -8.442 1.00 95.69 190 ALA A O 1
ATOM 1506 N N . VAL A 1 191 ? -10.327 3.029 -6.597 1.00 92.94 191 VAL A N 1
ATOM 1507 C CA . VAL A 1 191 ? -11.053 4.125 -7.246 1.00 92.94 191 VAL A CA 1
ATOM 1508 C C . VAL A 1 191 ? -10.057 4.959 -8.045 1.00 92.94 191 VAL A C 1
ATOM 1510 O O . VAL A 1 191 ? -9.048 5.439 -7.517 1.00 92.94 191 VAL A O 1
ATOM 1513 N N . GLU A 1 192 ? -10.345 5.104 -9.330 1.00 91.62 192 GLU A N 1
ATOM 1514 C CA . GLU A 1 192 ? -9.597 5.956 -10.240 1.00 91.62 192 GLU A CA 1
ATOM 1515 C C . GLU A 1 192 ? -9.770 7.435 -9.875 1.00 91.62 192 GLU A C 1
ATOM 1517 O O . GLU A 1 192 ? -10.860 7.896 -9.545 1.00 91.62 192 GLU A O 1
ATOM 1522 N N . THR A 1 193 ? -8.673 8.190 -9.922 1.00 85.75 193 THR A N 1
ATOM 1523 C CA . THR A 1 193 ? -8.632 9.607 -9.529 1.00 85.75 193 THR A CA 1
ATOM 1524 C C . THR A 1 193 ? -8.408 10.542 -10.710 1.00 85.75 193 THR A C 1
ATOM 1526 O O . THR A 1 193 ? -8.343 11.764 -10.530 1.00 85.75 193 THR A O 1
ATOM 1529 N N . CYS A 1 194 ? -8.291 10.004 -11.929 1.00 79.56 194 CYS A N 1
ATOM 1530 C CA . CYS A 1 194 ? -8.189 10.849 -13.103 1.00 79.56 194 CYS A CA 1
ATOM 1531 C C . CYS A 1 194 ? -9.551 11.484 -13.427 1.00 79.56 194 CYS A C 1
ATOM 1533 O O . CYS A 1 194 ? -10.497 10.840 -13.866 1.00 79.56 194 CYS A O 1
ATOM 1535 N N . MET A 1 195 ? -9.636 12.792 -13.220 1.00 73.31 195 MET A N 1
ATOM 1536 C CA . MET A 1 195 ? -10.631 13.650 -13.866 1.00 73.31 195 MET A CA 1
ATOM 1537 C C . MET A 1 195 ? -9.943 14.379 -15.023 1.00 73.31 195 MET A C 1
ATOM 1539 O O . MET A 1 195 ? -8.715 14.420 -15.044 1.00 73.31 195 MET A O 1
ATOM 1543 N N . GLU A 1 196 ? -10.713 14.935 -15.968 1.00 61.44 196 GLU A N 1
ATOM 1544 C CA . GLU A 1 196 ? -10.299 15.593 -17.230 1.00 61.44 196 GLU A CA 1
ATOM 1545 C C . GLU A 1 196 ? -8.773 15.715 -17.475 1.00 61.44 196 GLU A C 1
ATOM 1547 O O . GLU A 1 196 ? -8.246 15.055 -18.374 1.00 61.44 196 GLU A O 1
ATOM 1552 N N . THR A 1 197 ? -8.042 16.494 -16.660 1.00 53.88 197 THR A N 1
ATOM 1553 C CA . THR A 1 197 ? -6.587 16.738 -16.794 1.00 53.88 197 THR A CA 1
ATOM 1554 C C . THR A 1 197 ? -5.721 16.440 -15.553 1.00 53.88 197 THR A C 1
ATOM 1556 O O . THR A 1 197 ? -4.506 16.675 -15.578 1.00 53.88 197 THR A O 1
ATOM 1559 N N . PHE A 1 198 ? -6.289 15.902 -14.471 1.00 61.88 198 PHE A N 1
ATOM 1560 C CA . PHE A 1 198 ? -5.577 15.676 -13.205 1.00 61.88 198 PHE A CA 1
ATOM 1561 C C . PHE A 1 198 ? -5.287 14.189 -12.954 1.00 61.88 198 PHE A C 1
ATOM 1563 O O . PHE A 1 198 ? -5.987 13.317 -13.451 1.00 61.88 198 PHE A O 1
ATOM 1570 N N . HIS A 1 199 ? -4.226 13.905 -12.191 1.00 78.19 199 HIS A N 1
ATOM 1571 C CA . HIS A 1 199 ? -3.859 12.560 -11.711 1.00 78.19 199 HIS A CA 1
ATOM 1572 C C . HIS A 1 199 ? -3.644 11.481 -12.800 1.00 78.19 199 HIS A C 1
ATOM 1574 O O . HIS A 1 199 ? -3.771 10.292 -12.528 1.00 78.19 199 HIS A O 1
ATOM 1580 N N . ARG A 1 200 ? -3.263 11.861 -14.027 1.00 89.44 200 ARG A N 1
ATOM 1581 C CA . ARG A 1 200 ? -2.765 10.915 -15.050 1.00 89.44 200 ARG A CA 1
ATOM 1582 C C . ARG A 1 200 ? -1.278 10.605 -14.863 1.00 89.44 200 ARG A C 1
ATOM 1584 O O . ARG A 1 200 ? -0.552 11.364 -14.216 1.00 89.44 200 ARG A O 1
ATOM 1591 N N . TYR A 1 201 ? -0.800 9.521 -15.471 1.00 92.44 201 TYR A N 1
ATOM 1592 C CA . TYR A 1 201 ? 0.571 9.025 -15.285 1.00 92.44 201 TYR A CA 1
ATOM 1593 C C . TYR A 1 201 ? 1.651 10.060 -15.635 1.00 92.44 201 TYR A C 1
ATOM 1595 O O . TYR A 1 201 ? 2.644 10.175 -14.910 1.00 92.44 201 TYR A O 1
ATOM 1603 N N . HIS A 1 202 ? 1.447 10.881 -16.672 1.00 89.94 202 HIS A N 1
ATOM 1604 C CA . HIS A 1 202 ? 2.402 11.929 -17.060 1.00 89.94 202 HIS A CA 1
ATOM 1605 C C . HIS A 1 202 ? 2.652 13.003 -15.987 1.00 89.94 202 HIS A C 1
ATOM 1607 O O . HIS A 1 202 ? 3.640 13.732 -16.068 1.00 89.94 202 HIS A O 1
ATOM 1613 N N . LYS A 1 203 ? 1.783 13.122 -14.973 1.00 89.00 203 LYS A N 1
ATOM 1614 C CA . LYS A 1 203 ? 2.000 14.024 -13.830 1.00 89.00 203 LYS A CA 1
ATOM 1615 C C . LYS A 1 203 ? 2.951 13.439 -12.785 1.00 89.00 203 LYS A C 1
ATOM 1617 O O . LYS A 1 203 ? 3.567 14.200 -12.042 1.00 89.00 203 LYS A O 1
ATOM 1622 N N . TYR A 1 204 ? 3.069 12.114 -12.721 1.00 89.25 204 TYR A N 1
ATOM 1623 C CA . TYR A 1 204 ? 3.834 11.405 -11.692 1.00 89.25 204 TYR A CA 1
ATOM 1624 C C . TYR A 1 204 ? 5.189 10.901 -12.177 1.00 89.25 204 TYR A C 1
ATOM 1626 O O . TYR A 1 204 ? 6.130 10.812 -11.387 1.00 89.25 204 TYR A O 1
ATOM 1634 N N . LEU A 1 205 ? 5.279 10.560 -13.461 1.00 93.44 205 LEU A N 1
ATOM 1635 C CA . LEU A 1 205 ? 6.427 9.881 -14.047 1.00 93.44 205 LEU A CA 1
ATOM 1636 C C . LEU A 1 205 ? 7.162 10.781 -15.039 1.00 93.44 205 LEU A C 1
ATOM 1638 O O . LEU A 1 205 ? 6.573 11.632 -15.706 1.00 93.44 205 LEU A O 1
ATOM 1642 N N . ASN A 1 206 ? 8.466 10.565 -15.170 1.00 93.38 206 ASN A N 1
ATOM 1643 C CA . ASN A 1 206 ? 9.300 11.282 -16.122 1.00 93.38 206 ASN A CA 1
ATOM 1644 C C . ASN A 1 206 ? 9.246 10.633 -17.516 1.00 93.38 206 ASN A C 1
ATOM 1646 O O . ASN A 1 206 ? 10.050 9.759 -17.841 1.00 93.38 206 ASN A O 1
ATOM 1650 N N . TYR A 1 207 ? 8.330 11.098 -18.366 1.00 93.56 207 TYR A N 1
ATOM 1651 C CA . TYR A 1 207 ? 8.166 10.597 -19.740 1.00 93.56 207 TYR A CA 1
ATOM 1652 C C . TYR A 1 207 ? 9.287 10.980 -20.711 1.00 93.56 207 TYR A C 1
ATOM 1654 O O . TYR A 1 207 ? 9.376 10.409 -21.799 1.00 93.56 207 TYR A O 1
ATOM 1662 N N . SER A 1 208 ? 10.186 11.887 -20.321 1.00 93.75 208 SER A N 1
ATOM 1663 C CA . SER A 1 208 ? 11.427 12.115 -21.068 1.00 93.75 208 SER A CA 1
ATOM 1664 C C . SER A 1 208 ? 12.380 10.919 -20.959 1.00 93.75 208 SER A C 1
ATOM 1666 O O . SER A 1 208 ? 13.254 10.755 -21.807 1.00 93.75 208 SER A O 1
ATOM 1668 N N . HIS A 1 209 ? 12.219 10.070 -19.936 1.00 94.50 209 HIS A N 1
ATOM 1669 C CA . HIS A 1 209 ? 13.038 8.879 -19.758 1.00 94.50 209 HIS A CA 1
ATOM 1670 C C . HIS A 1 209 ? 12.536 7.726 -20.654 1.00 94.50 209 HIS A C 1
ATOM 1672 O O . HIS A 1 209 ? 11.364 7.339 -20.563 1.00 94.50 209 HIS A O 1
ATOM 1678 N N . PRO A 1 210 ? 13.401 7.099 -21.478 1.00 94.44 210 PRO A N 1
ATOM 1679 C CA . PRO A 1 210 ? 12.983 6.089 -22.456 1.00 94.44 210 PRO A CA 1
ATOM 1680 C C . PRO A 1 210 ? 12.348 4.852 -21.811 1.00 94.44 210 PRO A C 1
ATOM 1682 O O . PRO A 1 210 ? 11.427 4.267 -22.379 1.00 94.44 210 PRO A O 1
ATOM 1685 N N . LEU A 1 211 ? 12.793 4.476 -20.605 1.00 94.31 211 LEU A N 1
ATOM 1686 C CA . LEU A 1 211 ? 12.218 3.351 -19.860 1.00 94.31 211 LEU A CA 1
ATOM 1687 C C . LEU A 1 211 ? 10.742 3.579 -19.499 1.00 94.31 211 LEU A C 1
ATOM 1689 O O . LEU A 1 211 ? 9.949 2.658 -19.636 1.00 94.31 211 LEU A O 1
ATOM 1693 N N . ILE A 1 212 ? 10.360 4.797 -19.096 1.00 95.94 212 ILE A N 1
ATOM 1694 C CA . ILE A 1 212 ? 8.960 5.117 -18.782 1.00 95.94 212 ILE A CA 1
ATOM 1695 C C . ILE A 1 212 ? 8.135 5.162 -20.066 1.00 95.94 212 ILE A C 1
ATOM 1697 O O . ILE A 1 212 ? 7.118 4.482 -20.171 1.00 95.94 212 ILE A O 1
ATOM 1701 N N . ARG A 1 213 ? 8.619 5.895 -21.077 1.00 94.75 213 ARG A N 1
ATOM 1702 C CA . ARG A 1 213 ? 7.907 6.091 -22.348 1.00 94.75 213 ARG A CA 1
ATOM 1703 C C . ARG A 1 213 ? 7.612 4.787 -23.096 1.00 94.75 213 ARG A C 1
ATOM 1705 O O . ARG A 1 213 ? 6.643 4.722 -23.839 1.00 94.75 213 ARG A O 1
ATOM 1712 N N . SER A 1 214 ? 8.466 3.777 -22.949 1.00 95.00 214 SER A N 1
ATOM 1713 C CA . SER A 1 214 ? 8.305 2.482 -23.626 1.00 95.00 214 SER A CA 1
ATOM 1714 C C . SER A 1 214 ? 7.365 1.511 -22.910 1.00 95.00 214 SER A C 1
ATOM 1716 O O . SER A 1 214 ? 6.918 0.561 -23.544 1.00 95.00 214 SER A O 1
ATOM 1718 N N . HIS A 1 215 ? 7.078 1.722 -21.621 1.00 94.81 215 HIS A N 1
ATOM 1719 C CA . HIS A 1 215 ? 6.337 0.758 -20.796 1.00 94.81 215 HIS A CA 1
ATOM 1720 C C . 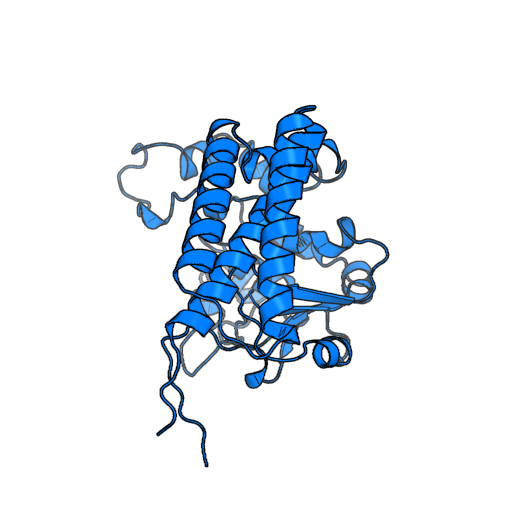HIS A 1 215 ? 4.963 1.260 -20.344 1.00 94.81 215 HIS A C 1
ATOM 1722 O O . HIS A 1 215 ? 4.102 0.438 -20.043 1.00 94.81 215 HIS A O 1
ATOM 1728 N N . PHE A 1 216 ? 4.750 2.577 -20.286 1.00 96.06 216 PHE A N 1
ATOM 1729 C CA . PHE A 1 216 ? 3.540 3.161 -19.711 1.00 96.06 216 PHE A CA 1
ATOM 1730 C C . PHE A 1 216 ? 2.900 4.165 -20.655 1.00 96.06 216 PHE A C 1
ATOM 1732 O O . PHE A 1 216 ? 3.584 5.008 -21.228 1.00 96.06 216 PHE A O 1
ATOM 1739 N N . ASP A 1 217 ? 1.577 4.122 -20.755 1.00 94.62 217 ASP A N 1
ATOM 1740 C CA . ASP A 1 217 ? 0.792 5.140 -21.450 1.00 94.62 217 ASP A CA 1
ATOM 1741 C C . ASP A 1 217 ? 0.748 6.443 -20.615 1.00 94.62 217 ASP A C 1
ATOM 1743 O O . ASP A 1 217 ? 0.348 6.388 -19.447 1.00 94.62 217 ASP A O 1
ATOM 1747 N N . PRO A 1 218 ? 1.178 7.609 -21.147 1.00 92.81 218 PRO A N 1
ATOM 1748 C CA . PRO A 1 218 ? 1.096 8.899 -20.44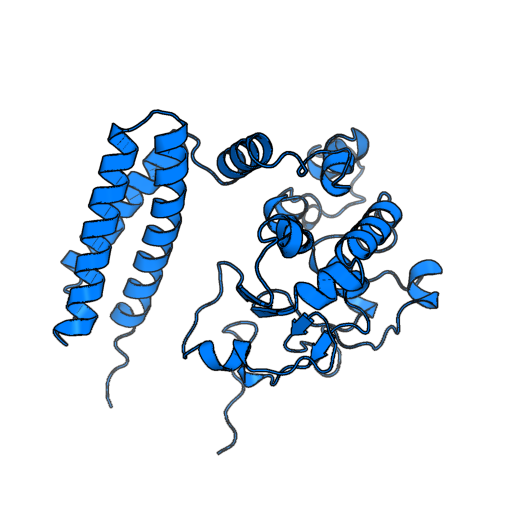5 1.00 92.81 218 PRO A CA 1
ATOM 1749 C C . PRO A 1 218 ? -0.318 9.312 -20.043 1.00 92.81 218 PRO A C 1
ATOM 1751 O O . PRO A 1 218 ? -0.476 10.059 -19.065 1.00 92.81 218 PRO A O 1
ATOM 1754 N N . ASP A 1 219 ? -1.320 8.823 -20.767 1.00 91.75 219 ASP A N 1
ATOM 1755 C CA . ASP A 1 219 ? -2.722 9.139 -20.547 1.00 91.75 219 ASP A CA 1
ATOM 1756 C C . ASP A 1 219 ? -3.436 8.095 -19.688 1.00 91.75 219 ASP A C 1
ATOM 1758 O O . ASP A 1 219 ? -4.611 8.283 -19.367 1.00 91.75 219 ASP A O 1
ATOM 1762 N N . ALA A 1 220 ? -2.734 7.058 -19.219 1.00 93.31 220 ALA A N 1
ATOM 1763 C CA . ALA A 1 220 ? -3.291 6.110 -18.266 1.00 93.31 220 ALA A CA 1
ATOM 1764 C C . ALA A 1 220 ? -3.836 6.820 -17.015 1.00 93.31 220 ALA A C 1
ATOM 1766 O O . ALA A 1 220 ? -3.240 7.770 -16.484 1.00 93.31 220 ALA A O 1
ATOM 1767 N N . CYS A 1 221 ? -4.987 6.336 -16.550 1.00 92.06 221 CYS A N 1
ATOM 1768 C CA . CYS A 1 221 ? -5.651 6.859 -15.371 1.00 92.06 221 CYS A CA 1
ATOM 1769 C C . CYS A 1 221 ? -4.881 6.482 -14.105 1.00 92.06 221 CYS A C 1
ATOM 1771 O O . CYS A 1 221 ? -4.559 5.313 -13.885 1.00 92.06 221 CYS A O 1
ATOM 1773 N N . GLY A 1 222 ? -4.561 7.469 -13.270 1.00 91.50 222 GLY A N 1
ATOM 1774 C CA . GLY A 1 222 ? -4.053 7.210 -11.931 1.00 91.50 222 GLY A CA 1
ATOM 1775 C C . GLY A 1 222 ? -5.172 6.828 -10.968 1.00 91.50 222 GLY A C 1
ATOM 1776 O O . GLY A 1 222 ? -6.348 7.115 -11.177 1.00 91.50 222 GLY A O 1
ATOM 1777 N N . TRP A 1 223 ? -4.766 6.207 -9.875 1.00 92.25 223 TRP A N 1
ATOM 1778 C CA . TRP A 1 223 ? -5.572 5.953 -8.688 1.00 92.25 223 TRP A CA 1
ATOM 1779 C C . TRP A 1 223 ? -4.749 6.380 -7.471 1.00 92.25 223 TRP A C 1
ATOM 1781 O O . TRP A 1 223 ? -3.581 6.741 -7.614 1.00 92.25 223 TRP A O 1
ATOM 1791 N N . ALA A 1 224 ? -5.333 6.378 -6.278 1.00 88.81 224 ALA A N 1
ATOM 1792 C CA . ALA A 1 224 ? -4.616 6.718 -5.052 1.00 88.81 224 ALA A CA 1
ATOM 1793 C C . ALA A 1 224 ? -4.633 5.558 -4.058 1.00 88.81 224 ALA A C 1
ATOM 1795 O O . ALA A 1 224 ? -5.576 4.765 -4.012 1.00 88.81 224 ALA A O 1
ATOM 1796 N N . PHE A 1 225 ? -3.585 5.491 -3.241 1.00 86.56 225 PHE A N 1
ATOM 1797 C CA . PHE A 1 225 ? -3.703 4.775 -1.984 1.00 86.56 225 PHE A CA 1
ATOM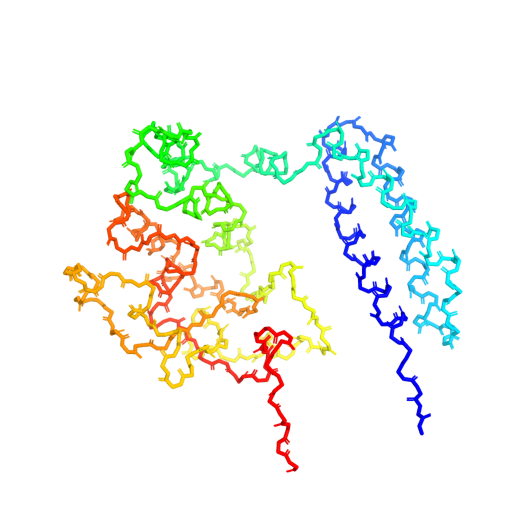 1798 C C . PHE A 1 225 ? -4.626 5.555 -1.039 1.00 86.56 225 PHE A C 1
ATOM 1800 O O . PHE A 1 225 ? -4.715 6.780 -1.136 1.00 86.56 225 PHE A O 1
ATOM 1807 N N . GLY A 1 226 ? -5.351 4.829 -0.199 1.00 82.62 226 GLY A N 1
ATOM 1808 C CA . GLY A 1 226 ? -6.321 5.383 0.743 1.00 82.62 226 GLY A CA 1
ATOM 1809 C C . GLY A 1 226 ? -7.381 4.341 1.042 1.00 82.62 226 GLY A C 1
ATOM 1810 O O . GLY A 1 226 ? -7.542 3.925 2.178 1.00 82.62 226 GLY A O 1
ATOM 1811 N N . MET A 1 227 ? -8.002 3.803 -0.007 1.00 91.50 227 MET A N 1
ATOM 1812 C CA . MET A 1 227 ? -8.835 2.606 0.066 1.00 91.50 227 MET A CA 1
ATOM 1813 C C . MET A 1 227 ? -8.548 1.728 -1.146 1.00 91.50 227 MET A C 1
ATOM 1815 O O . MET A 1 227 ? -8.730 2.153 -2.289 1.00 91.50 227 MET A O 1
ATOM 1819 N N . ASN A 1 228 ? -8.079 0.509 -0.892 1.00 95.44 228 ASN A N 1
ATOM 1820 C CA . ASN A 1 228 ? -7.756 -0.461 -1.931 1.00 95.44 228 ASN A CA 1
ATOM 1821 C C . ASN A 1 228 ? -8.199 -1.865 -1.524 1.00 95.44 228 ASN A C 1
ATOM 1823 O O . ASN A 1 228 ? -8.194 -2.218 -0.346 1.00 95.44 228 ASN A O 1
ATOM 1827 N N . ILE A 1 229 ? -8.515 -2.700 -2.507 1.00 97.38 229 ILE A N 1
ATOM 1828 C CA . ILE A 1 229 ? -8.733 -4.135 -2.313 1.00 97.38 229 ILE A CA 1
ATOM 1829 C C . ILE A 1 229 ? -7.547 -4.865 -2.924 1.00 97.38 229 ILE A C 1
ATOM 1831 O O . ILE A 1 229 ? -7.244 -4.651 -4.091 1.00 97.38 229 ILE A O 1
ATOM 1835 N N . PHE A 1 230 ? -6.904 -5.761 -2.183 1.00 97.81 230 PHE A N 1
ATOM 1836 C CA . PHE A 1 230 ? -5.814 -6.567 -2.726 1.00 97.81 230 PHE A CA 1
ATOM 1837 C C . PHE A 1 230 ? -6.147 -8.052 -2.711 1.00 97.81 230 PHE A C 1
ATOM 1839 O O . PHE A 1 230 ? -6.422 -8.616 -1.650 1.00 97.81 230 PHE A O 1
ATOM 1846 N N . ASP A 1 231 ? -6.063 -8.701 -3.872 1.00 97.81 231 ASP A N 1
ATOM 1847 C CA . ASP A 1 231 ? -6.041 -10.160 -3.984 1.00 97.81 231 ASP A CA 1
ATOM 1848 C C . ASP A 1 231 ? -4.610 -10.664 -3.767 1.00 97.81 231 ASP A C 1
ATOM 1850 O O . ASP A 1 231 ? -3.738 -10.579 -4.635 1.00 97.81 231 ASP A O 1
ATOM 1854 N N . LEU A 1 232 ? -4.366 -11.216 -2.581 1.00 97.75 232 LEU A N 1
ATOM 1855 C CA . LEU A 1 232 ? -3.051 -11.692 -2.170 1.00 97.75 232 LEU A CA 1
ATOM 1856 C C . LEU A 1 232 ? -2.678 -13.028 -2.819 1.00 97.75 232 LEU A C 1
ATOM 1858 O O . LEU A 1 232 ? -1.494 -13.358 -2.903 1.00 97.75 232 LEU A O 1
ATOM 1862 N N . VAL A 1 233 ? -3.654 -13.807 -3.295 1.00 97.06 233 VAL A N 1
ATOM 1863 C CA . VAL A 1 233 ? -3.378 -15.039 -4.044 1.00 97.06 233 VAL A CA 1
ATOM 1864 C C . VAL A 1 233 ? -2.779 -14.677 -5.397 1.00 97.06 233 VAL A C 1
ATOM 1866 O O . VAL A 1 233 ? -1.707 -15.174 -5.752 1.00 97.06 233 VAL A O 1
ATOM 1869 N N . GLN A 1 234 ? -3.425 -13.762 -6.118 1.00 97.31 234 GLN A N 1
ATOM 1870 C CA . GLN A 1 234 ? -2.951 -13.281 -7.411 1.00 97.31 234 GLN A CA 1
ATOM 1871 C C . GLN A 1 234 ? -1.667 -12.453 -7.271 1.00 97.31 234 GLN A C 1
ATOM 1873 O O . GLN A 1 234 ? -0.761 -12.615 -8.091 1.00 97.31 234 GLN A O 1
ATOM 1878 N N . TRP A 1 235 ? -1.532 -11.658 -6.202 1.00 98.12 235 TRP A N 1
ATOM 1879 C CA . TRP A 1 235 ? -0.295 -10.940 -5.873 1.00 98.12 235 TRP A CA 1
ATOM 1880 C C . TRP A 1 235 ? 0.906 -11.881 -5.787 1.00 98.12 235 TRP A C 1
ATOM 1882 O O . TRP A 1 235 ? 1.917 -11.654 -6.456 1.00 98.12 235 TRP A O 1
ATOM 1892 N N . ARG A 1 236 ? 0.793 -12.961 -5.001 1.00 97.06 236 ARG A N 1
ATOM 1893 C CA . ARG A 1 236 ? 1.860 -13.964 -4.860 1.00 97.06 236 ARG A CA 1
ATOM 1894 C C . ARG A 1 236 ? 2.127 -14.683 -6.178 1.00 97.06 236 ARG A C 1
ATOM 1896 O O . ARG A 1 236 ? 3.281 -14.823 -6.567 1.00 97.06 236 ARG A O 1
ATOM 1903 N N . LYS A 1 237 ? 1.074 -15.086 -6.900 1.00 97.12 237 LYS A N 1
ATOM 1904 C CA . LYS A 1 237 ? 1.192 -15.799 -8.183 1.00 97.12 237 LYS A CA 1
ATOM 1905 C C . LYS A 1 237 ? 1.929 -14.985 -9.249 1.00 97.12 237 LYS A C 1
ATOM 1907 O O . LYS A 1 237 ? 2.702 -15.558 -10.010 1.00 97.12 237 LYS A O 1
ATOM 1912 N N . ARG A 1 238 ? 1.691 -13.670 -9.318 1.00 96.62 238 ARG A N 1
ATOM 1913 C CA . ARG A 1 238 ? 2.347 -12.771 -10.285 1.00 96.62 238 ARG A CA 1
ATOM 1914 C C . ARG A 1 238 ? 3.617 -12.101 -9.745 1.00 96.62 238 ARG A C 1
ATOM 1916 O O . ARG A 1 238 ? 4.208 -11.299 -10.456 1.00 96.62 238 ARG A O 1
ATOM 1923 N N . ASN A 1 239 ? 4.032 -12.424 -8.518 1.00 97.00 239 ASN A N 1
ATOM 1924 C CA . ASN A 1 239 ? 5.185 -11.833 -7.836 1.00 97.00 239 ASN A CA 1
ATOM 1925 C C . ASN A 1 239 ? 5.212 -10.290 -7.900 1.00 97.00 239 ASN A C 1
ATOM 1927 O O . ASN A 1 239 ? 6.209 -9.680 -8.290 1.00 97.00 239 ASN A O 1
ATOM 1931 N N . VAL A 1 240 ? 4.105 -9.644 -7.523 1.00 97.88 240 VAL A N 1
ATOM 1932 C CA . VAL A 1 240 ? 3.986 -8.176 -7.621 1.00 97.88 240 VAL A CA 1
ATOM 1933 C C . VAL A 1 240 ? 4.987 -7.447 -6.718 1.00 97.88 240 VAL A C 1
ATOM 1935 O O . VAL A 1 240 ? 5.504 -6.401 -7.108 1.00 97.88 240 VAL A O 1
ATOM 1938 N N . THR A 1 241 ? 5.361 -8.025 -5.571 1.00 97.19 241 THR A N 1
ATOM 1939 C CA . THR A 1 241 ? 6.433 -7.470 -4.725 1.00 97.19 241 THR A CA 1
ATOM 1940 C C . THR A 1 241 ? 7.765 -7.392 -5.484 1.00 97.19 241 THR A C 1
ATOM 1942 O O . THR A 1 241 ? 8.480 -6.398 -5.374 1.00 97.19 241 THR A O 1
ATOM 1945 N N . GLY A 1 242 ? 8.070 -8.383 -6.329 1.00 97.00 242 GLY A N 1
ATOM 1946 C CA . GLY A 1 242 ? 9.251 -8.360 -7.195 1.00 97.00 242 GLY A CA 1
ATOM 1947 C C . GLY A 1 242 ? 9.195 -7.280 -8.282 1.00 97.00 242 GLY A C 1
ATOM 1948 O O . GLY A 1 242 ? 10.215 -6.662 -8.581 1.00 97.00 242 GLY A O 1
ATOM 1949 N N . ILE A 1 243 ? 8.012 -6.989 -8.837 1.00 97.44 243 ILE A N 1
ATOM 1950 C CA . ILE A 1 243 ? 7.825 -5.869 -9.783 1.00 97.44 243 ILE A CA 1
ATOM 1951 C C . ILE A 1 243 ? 8.115 -4.538 -9.079 1.00 97.44 243 ILE A C 1
ATOM 1953 O O . ILE A 1 243 ? 8.824 -3.684 -9.614 1.00 97.44 243 ILE A O 1
ATOM 1957 N N . TYR A 1 244 ? 7.621 -4.382 -7.851 1.00 96.94 244 TYR A N 1
ATOM 1958 C CA . TYR A 1 244 ? 7.925 -3.223 -7.021 1.00 96.94 244 TYR A CA 1
ATOM 1959 C C . TYR A 1 244 ? 9.432 -3.086 -6.745 1.00 96.94 244 TYR A C 1
ATOM 1961 O O . TYR A 1 244 ? 9.981 -1.986 -6.864 1.00 96.94 244 TYR A O 1
ATOM 1969 N N . HIS A 1 245 ? 10.124 -4.189 -6.431 1.00 96.00 245 HIS A N 1
ATOM 1970 C CA . HIS A 1 245 ? 11.581 -4.181 -6.248 1.00 96.00 245 HIS A CA 1
ATOM 1971 C C . HIS A 1 245 ? 12.313 -3.704 -7.496 1.00 96.00 245 HIS A C 1
ATOM 1973 O O . HIS A 1 245 ? 13.136 -2.796 -7.401 1.00 96.00 245 HIS A O 1
ATOM 1979 N N . TYR A 1 246 ? 11.956 -4.254 -8.657 1.00 96.06 246 TYR A N 1
ATOM 1980 C CA . TYR A 1 246 ? 12.544 -3.881 -9.939 1.00 96.06 246 TYR A CA 1
ATOM 1981 C C . TYR A 1 246 ? 12.461 -2.371 -10.190 1.00 96.06 246 TYR A C 1
ATOM 1983 O O . TYR A 1 246 ? 13.467 -1.737 -10.514 1.00 96.06 246 TYR A O 1
ATOM 1991 N N . TRP A 1 247 ? 11.287 -1.763 -9.997 1.00 95.56 247 TRP A N 1
ATOM 1992 C CA . TRP A 1 247 ? 11.136 -0.323 -10.213 1.00 95.56 247 TRP A CA 1
ATOM 1993 C C . TRP A 1 247 ? 11.919 0.503 -9.198 1.00 95.56 247 TRP A C 1
ATOM 1995 O O . TRP A 1 247 ? 12.536 1.497 -9.582 1.00 95.56 247 TRP A O 1
ATOM 2005 N N . GLN A 1 248 ? 11.951 0.086 -7.930 1.00 92.50 248 GLN A N 1
ATOM 2006 C CA . GLN A 1 248 ? 12.731 0.787 -6.911 1.00 92.50 248 GLN A CA 1
ATOM 2007 C 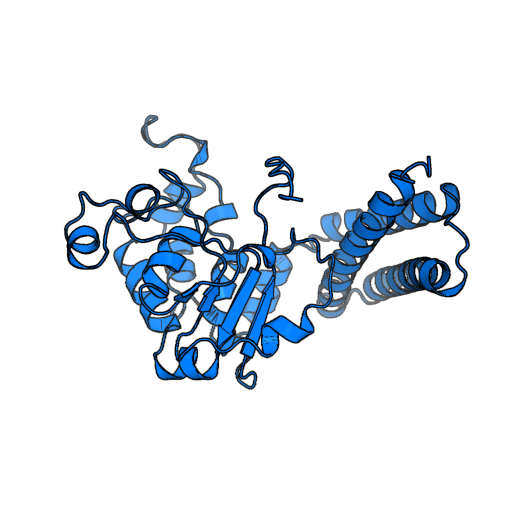C . GLN A 1 248 ? 14.232 0.766 -7.195 1.00 92.50 248 GLN A C 1
ATOM 2009 O O . GLN A 1 248 ? 14.906 1.778 -7.017 1.00 92.50 248 GLN A O 1
ATOM 2014 N N . GLU A 1 249 ? 14.760 -0.358 -7.671 1.00 92.06 249 GLU A N 1
ATOM 2015 C CA . GLU A 1 249 ? 16.169 -0.471 -8.052 1.00 92.06 249 GLU A CA 1
ATOM 2016 C C . GLU A 1 249 ? 16.508 0.352 -9.300 1.00 92.06 249 GLU A C 1
ATOM 2018 O O . GLU A 1 249 ? 17.615 0.875 -9.413 1.00 92.06 249 GLU A O 1
ATOM 2023 N N . ARG A 1 250 ? 15.555 0.525 -10.222 1.00 92.56 250 ARG A N 1
ATOM 2024 C CA . ARG A 1 250 ? 15.740 1.355 -11.423 1.00 92.56 250 ARG A CA 1
ATOM 2025 C C . ARG A 1 250 ? 15.625 2.854 -11.173 1.00 92.56 250 ARG A C 1
ATOM 2027 O O . ARG A 1 250 ? 16.029 3.617 -12.040 1.00 92.56 250 ARG A O 1
ATOM 2034 N N . ASN A 1 251 ? 15.109 3.275 -10.020 1.00 90.88 251 ASN A N 1
ATOM 2035 C CA . ASN A 1 251 ? 14.952 4.686 -9.665 1.00 90.88 251 ASN A CA 1
ATOM 2036 C C . ASN A 1 251 ? 15.888 5.135 -8.530 1.00 90.88 251 ASN A C 1
ATOM 2038 O O . ASN A 1 251 ? 15.575 6.080 -7.808 1.00 90.88 251 ASN A O 1
ATOM 2042 N N . VAL A 1 252 ? 17.038 4.475 -8.353 1.00 84.88 252 VAL A N 1
ATOM 2043 C CA . VAL A 1 252 ? 18.041 4.863 -7.339 1.00 84.88 252 VAL A CA 1
ATOM 2044 C C . VAL A 1 252 ? 18.526 6.305 -7.553 1.00 84.88 252 VAL A C 1
ATOM 2046 O O . VAL A 1 252 ? 18.690 7.054 -6.592 1.00 84.88 252 VAL A O 1
ATOM 2049 N N . ASP A 1 253 ? 18.677 6.722 -8.811 1.00 83.50 253 ASP A N 1
ATOM 2050 C CA . ASP A 1 253 ? 19.066 8.081 -9.210 1.00 83.50 253 ASP A CA 1
ATOM 2051 C C . ASP A 1 253 ? 17.893 9.086 -9.244 1.00 83.50 253 ASP A C 1
ATOM 2053 O O . ASP A 1 253 ? 18.099 10.278 -9.480 1.00 83.50 253 ASP A O 1
ATOM 2057 N N . ARG A 1 254 ? 16.663 8.620 -8.978 1.00 83.62 254 ARG A N 1
ATOM 2058 C CA . ARG A 1 254 ? 15.403 9.392 -8.967 1.00 83.62 254 ARG A CA 1
ATOM 2059 C C . ARG A 1 254 ? 15.055 10.041 -10.305 1.00 83.62 254 ARG A C 1
ATOM 2061 O O . ARG A 1 254 ? 14.364 11.066 -10.348 1.00 83.62 254 ARG A O 1
ATOM 2068 N N . THR A 1 255 ? 15.531 9.468 -11.405 1.00 88.31 255 THR A N 1
ATOM 2069 C CA . THR A 1 255 ? 15.265 9.995 -12.745 1.00 88.31 255 THR A CA 1
ATOM 2070 C C . THR A 1 255 ? 13.907 9.567 -13.297 1.00 88.31 255 THR A C 1
ATOM 2072 O O . THR A 1 255 ? 13.356 10.284 -14.132 1.00 88.31 255 THR A O 1
ATOM 2075 N N . LEU A 1 256 ? 13.332 8.454 -12.826 1.00 91.50 256 LEU A N 1
ATOM 2076 C CA . LEU A 1 256 ? 12.041 7.927 -13.286 1.00 91.50 256 LEU A CA 1
ATOM 2077 C C . LEU A 1 256 ? 10.857 8.624 -12.604 1.00 91.50 256 LEU A C 1
ATOM 2079 O O . LEU A 1 256 ? 9.884 8.984 -13.266 1.00 91.50 256 LEU A O 1
ATOM 2083 N N . TRP A 1 257 ? 10.946 8.852 -11.294 1.00 91.44 257 TRP A N 1
ATOM 2084 C CA . TRP A 1 257 ? 10.030 9.704 -10.531 1.00 91.44 257 TRP A CA 1
ATOM 2085 C C . TRP A 1 257 ? 10.758 10.330 -9.344 1.00 91.44 257 TRP A C 1
ATOM 2087 O O . TRP A 1 257 ? 11.761 9.808 -8.854 1.00 91.44 257 TRP A O 1
ATOM 2097 N N . LYS A 1 258 ? 10.225 11.448 -8.846 1.00 77.50 258 LYS A N 1
ATOM 2098 C CA . LYS A 1 258 ? 10.915 12.241 -7.823 1.00 77.50 258 LYS A CA 1
ATOM 2099 C C . LYS A 1 258 ? 10.686 11.728 -6.401 1.00 77.50 258 LYS A C 1
ATOM 2101 O O . LYS A 1 258 ? 11.653 11.593 -5.655 1.00 77.50 258 LYS A O 1
ATOM 2106 N N . LEU A 1 259 ? 9.430 11.512 -5.991 1.00 71.31 259 LEU A N 1
ATOM 2107 C CA . LEU A 1 259 ? 9.072 11.266 -4.585 1.00 71.31 259 LEU A CA 1
ATOM 2108 C C . LEU A 1 259 ? 7.767 10.490 -4.404 1.00 71.31 259 LEU A C 1
ATOM 2110 O O . LEU A 1 259 ? 6.922 10.456 -5.295 1.00 71.31 259 LEU A O 1
ATOM 2114 N N . GLY A 1 260 ? 7.591 9.976 -3.184 1.00 80.69 260 GLY A N 1
ATOM 2115 C CA . GLY A 1 260 ? 6.364 9.345 -2.715 1.00 80.69 260 GLY A CA 1
ATOM 2116 C C . GLY A 1 260 ? 6.262 7.868 -3.080 1.00 80.69 260 GLY A C 1
ATOM 2117 O O . GLY A 1 260 ? 7.067 7.325 -3.836 1.00 80.69 260 GLY A O 1
ATOM 2118 N N . THR A 1 261 ? 5.249 7.216 -2.517 1.00 87.50 261 THR A N 1
ATOM 2119 C CA . THR A 1 261 ? 4.937 5.801 -2.757 1.00 87.50 261 THR A CA 1
ATOM 2120 C C . THR A 1 261 ? 3.898 5.600 -3.850 1.00 87.50 261 THR A C 1
ATOM 2122 O O . THR A 1 261 ? 3.783 4.494 -4.371 1.00 87.50 261 THR A O 1
ATOM 2125 N N . LEU A 1 262 ? 3.176 6.657 -4.242 1.00 90.69 262 LEU A N 1
ATOM 2126 C CA . LEU A 1 262 ? 2.179 6.558 -5.299 1.00 90.69 262 LEU A CA 1
ATOM 2127 C C . LEU A 1 262 ? 2.797 6.240 -6.672 1.00 90.69 262 LEU A C 1
ATOM 2129 O O . LEU A 1 262 ? 2.361 5.256 -7.264 1.00 90.69 262 LEU A O 1
ATOM 2133 N N . PRO A 1 263 ? 3.830 6.956 -7.170 1.00 93.38 263 PRO A N 1
ATOM 2134 C CA . PRO A 1 263 ? 4.434 6.616 -8.459 1.00 93.38 263 PRO A CA 1
ATOM 2135 C C . PRO A 1 263 ? 4.916 5.157 -8.562 1.00 93.38 263 PRO A C 1
ATOM 2137 O O . PRO A 1 263 ? 4.508 4.488 -9.509 1.00 93.38 263 PRO A O 1
ATOM 2140 N N . PRO A 1 264 ? 5.688 4.592 -7.604 1.00 94.06 264 PRO A N 1
ATOM 2141 C CA . PRO A 1 264 ? 6.049 3.178 -7.680 1.00 94.06 264 PRO A CA 1
ATOM 2142 C C . PRO A 1 264 ? 4.834 2.251 -7.543 1.00 94.06 264 PRO A C 1
ATOM 2144 O O . PRO A 1 264 ? 4.856 1.165 -8.113 1.00 94.06 264 PRO A O 1
ATOM 2147 N N . GLY A 1 265 ? 3.762 2.667 -6.860 1.00 94.88 265 GLY A N 1
ATOM 2148 C CA . GLY A 1 265 ? 2.479 1.957 -6.858 1.00 94.88 265 GLY A CA 1
ATOM 2149 C C . GLY A 1 265 ? 1.856 1.861 -8.247 1.00 94.88 265 GLY A C 1
ATOM 2150 O O . GLY A 1 265 ? 1.579 0.761 -8.716 1.00 94.88 265 GLY A O 1
ATOM 2151 N N . LEU A 1 266 ? 1.720 2.991 -8.939 1.00 95.31 266 LEU A N 1
ATOM 2152 C CA . LEU A 1 266 ? 1.194 3.044 -10.305 1.00 95.31 266 LEU A CA 1
ATOM 2153 C C . LEU A 1 266 ? 2.006 2.153 -11.259 1.00 95.31 266 LEU A C 1
ATOM 2155 O O . LEU A 1 266 ? 1.433 1.349 -11.985 1.00 95.31 266 LEU A O 1
ATOM 2159 N N . LEU A 1 267 ? 3.341 2.214 -11.189 1.00 96.25 267 LEU A N 1
ATOM 2160 C CA . LEU A 1 267 ? 4.229 1.363 -11.994 1.00 96.25 267 LEU A CA 1
ATOM 2161 C C . LEU A 1 267 ? 4.066 -0.133 -11.680 1.00 96.25 267 LEU A C 1
ATOM 2163 O O . LEU A 1 267 ? 4.105 -0.969 -12.580 1.00 96.25 267 LEU A O 1
ATOM 2167 N N . THR A 1 268 ? 3.901 -0.471 -10.401 1.00 96.88 268 THR A N 1
ATOM 2168 C CA . THR A 1 268 ? 3.813 -1.856 -9.917 1.00 96.88 268 THR A CA 1
ATOM 2169 C C . THR A 1 268 ? 2.506 -2.532 -10.326 1.00 96.88 268 THR A C 1
ATOM 2171 O O . THR A 1 268 ? 2.512 -3.710 -10.677 1.00 96.88 268 THR A O 1
ATOM 2174 N N . PHE A 1 269 ? 1.391 -1.798 -10.291 1.00 97.00 269 PHE A N 1
ATOM 2175 C CA . PHE A 1 269 ? 0.054 -2.332 -10.578 1.00 97.00 269 PHE A CA 1
ATOM 2176 C C . PHE A 1 269 ? -0.487 -1.931 -11.956 1.00 97.00 269 PHE A C 1
ATOM 2178 O O . PHE A 1 269 ? -1.691 -2.055 -12.208 1.00 97.00 269 PHE A O 1
ATOM 2185 N N . TYR A 1 270 ? 0.373 -1.448 -12.853 1.00 96.44 270 TYR A N 1
ATOM 2186 C CA . TYR A 1 270 ? -0.029 -1.087 -14.207 1.00 96.44 270 TYR A CA 1
ATOM 2187 C C . TYR A 1 270 ? -0.590 -2.306 -14.952 1.00 96.44 270 TYR A C 1
ATOM 2189 O O . TYR A 1 270 ? 0.057 -3.350 -15.025 1.00 96.44 270 TYR A O 1
ATOM 2197 N N . GLY A 1 271 ? -1.821 -2.193 -15.461 1.00 95.38 271 GLY A N 1
ATOM 2198 C CA . GLY A 1 271 ? -2.546 -3.311 -16.081 1.00 95.38 271 GLY A CA 1
ATOM 2199 C C . GLY A 1 271 ? -2.967 -4.427 -15.110 1.00 95.38 271 GLY A C 1
ATOM 2200 O O . GLY A 1 271 ? -3.336 -5.511 -15.552 1.00 95.38 271 GLY A O 1
ATOM 2201 N N . LEU A 1 272 ? -2.879 -4.187 -13.796 1.00 97.06 272 LEU A N 1
ATOM 2202 C CA . LEU A 1 272 ? -3.235 -5.126 -12.722 1.00 97.06 272 LEU A CA 1
ATOM 2203 C C . LEU A 1 272 ? -4.241 -4.516 -11.732 1.00 97.06 272 LEU A C 1
ATOM 2205 O O . LEU A 1 272 ? -4.372 -5.016 -10.608 1.00 97.06 272 LEU A O 1
ATOM 2209 N N . THR A 1 273 ? -4.904 -3.425 -12.125 1.00 96.81 273 THR A N 1
ATOM 2210 C CA . THR A 1 273 ? -5.857 -2.681 -11.296 1.00 96.81 273 THR A CA 1
ATOM 2211 C C . THR A 1 273 ? -7.251 -2.741 -11.909 1.00 96.81 273 THR A C 1
ATOM 2213 O O . THR A 1 273 ? -7.419 -2.405 -13.077 1.00 96.81 273 THR A O 1
ATOM 2216 N N . GLU A 1 274 ? -8.229 -3.150 -11.108 1.00 97.12 274 GLU A N 1
ATOM 2217 C CA . GLU A 1 274 ? -9.651 -3.056 -11.407 1.00 97.12 274 GLU A CA 1
ATOM 2218 C C . GLU A 1 274 ? -10.181 -1.689 -10.939 1.00 97.12 274 GLU A C 1
ATOM 2220 O O . GLU A 1 274 ? -10.038 -1.366 -9.749 1.00 97.12 274 GLU A O 1
ATOM 2225 N N . PRO A 1 275 ? -10.787 -0.885 -11.830 1.00 95.31 275 PRO A N 1
ATOM 2226 C CA . PRO A 1 275 ? -11.405 0.373 -11.444 1.00 95.31 275 PRO A CA 1
ATOM 2227 C C . PRO A 1 275 ? -12.676 0.110 -10.629 1.00 95.31 275 PRO A C 1
ATOM 2229 O O . PRO A 1 275 ? -13.586 -0.600 -11.054 1.00 95.31 275 PRO A O 1
ATOM 2232 N N . LEU A 1 276 ? -12.745 0.697 -9.438 1.00 94.75 276 LEU A N 1
ATOM 2233 C CA . LEU A 1 276 ? -13.914 0.615 -8.568 1.00 94.75 276 LEU A CA 1
ATOM 2234 C C . LEU A 1 276 ? -14.861 1.793 -8.796 1.00 94.75 276 LEU A C 1
ATOM 2236 O O . LEU A 1 276 ? -14.449 2.882 -9.191 1.00 94.75 276 LEU A O 1
ATOM 2240 N N . ASP A 1 277 ? -16.137 1.580 -8.467 1.00 91.38 277 ASP A N 1
ATOM 2241 C CA . ASP A 1 277 ? -17.151 2.636 -8.462 1.00 91.38 277 ASP A CA 1
ATOM 2242 C C . ASP A 1 277 ? -16.696 3.818 -7.572 1.00 91.38 277 ASP A C 1
ATOM 2244 O O . ASP A 1 277 ? -16.380 3.592 -6.394 1.00 91.38 277 ASP A O 1
ATOM 2248 N N . PRO A 1 278 ? -16.688 5.065 -8.088 1.00 89.06 278 PRO A N 1
ATOM 2249 C CA . PRO A 1 278 ? -16.237 6.247 -7.353 1.00 89.06 278 PRO A CA 1
ATOM 2250 C C . PRO A 1 278 ? -16.913 6.469 -5.996 1.00 89.06 278 PRO A C 1
ATOM 2252 O O . PRO A 1 278 ? -16.332 7.100 -5.117 1.00 89.06 278 PRO A O 1
ATOM 2255 N N . LYS A 1 279 ? -18.113 5.917 -5.770 1.00 88.56 279 LYS A N 1
ATOM 2256 C CA . LYS A 1 279 ? -18.805 6.022 -4.474 1.00 88.56 279 LYS A CA 1
ATOM 2257 C C . LYS A 1 279 ? -18.051 5.375 -3.309 1.00 88.56 279 LYS A C 1
ATOM 2259 O O . LYS A 1 279 ? -18.380 5.645 -2.157 1.00 88.56 279 LYS A O 1
ATOM 2264 N N . TRP A 1 280 ? -17.109 4.474 -3.593 1.00 88.56 280 TRP A N 1
ATOM 2265 C CA . TRP A 1 280 ? -16.379 3.738 -2.563 1.00 88.56 280 TRP A CA 1
ATOM 2266 C C . TRP A 1 280 ? -15.298 4.565 -1.875 1.00 88.56 280 TRP A C 1
ATOM 2268 O O . TRP A 1 280 ? -14.944 4.260 -0.738 1.00 88.56 280 TRP A O 1
ATOM 2278 N N . HIS A 1 281 ? -14.766 5.589 -2.540 1.00 84.06 281 HIS A N 1
ATOM 2279 C CA . HIS A 1 281 ? -13.706 6.420 -1.987 1.00 84.06 281 HIS A CA 1
ATOM 2280 C C . HIS A 1 281 ? -13.748 7.805 -2.621 1.00 84.06 281 HIS A C 1
ATOM 2282 O O . HIS A 1 281 ? -13.597 7.953 -3.831 1.00 84.06 281 HIS A O 1
ATOM 2288 N N . ILE A 1 282 ? -13.939 8.817 -1.777 1.00 77.94 282 ILE A N 1
ATOM 2289 C CA . ILE A 1 282 ? -13.942 10.223 -2.171 1.00 77.94 282 ILE A CA 1
ATOM 2290 C C . ILE A 1 282 ? -12.676 10.855 -1.609 1.00 77.94 282 ILE A C 1
ATOM 2292 O O . ILE A 1 282 ? -12.388 10.726 -0.421 1.00 77.94 282 ILE A O 1
ATOM 2296 N N . TRP A 1 283 ? -11.924 11.533 -2.469 1.00 63.75 283 TRP A N 1
ATOM 2297 C CA . TRP A 1 283 ? -10.665 12.158 -2.093 1.00 63.75 283 TRP A CA 1
ATOM 2298 C C . TRP A 1 283 ? -10.884 13.631 -1.724 1.00 63.75 283 TRP A C 1
ATOM 2300 O O . TRP A 1 283 ? -11.317 14.419 -2.562 1.00 63.75 283 TRP A O 1
ATOM 2310 N N . GLY A 1 284 ? -10.564 13.994 -0.476 1.00 52.38 284 GLY A N 1
ATOM 2311 C CA . GLY A 1 284 ? -10.657 15.357 0.055 1.00 52.38 284 GLY A CA 1
ATOM 2312 C C . GLY A 1 284 ? -12.079 15.791 0.438 1.00 52.38 284 GLY A C 1
ATOM 2313 O O . GLY A 1 284 ? -12.994 15.775 -0.379 1.00 52.38 284 GLY A O 1
ATOM 2314 N N . TRP A 1 285 ? -12.258 16.268 1.675 1.00 36.19 285 TRP A N 1
ATOM 2315 C CA . TRP A 1 285 ? -13.503 16.924 2.110 1.00 36.19 285 TRP A CA 1
ATOM 2316 C C . TRP A 1 285 ? -13.803 18.248 1.375 1.00 36.19 285 TRP A C 1
ATOM 2318 O O . TRP A 1 285 ? -14.909 18.765 1.495 1.00 36.19 285 TRP A O 1
ATOM 2328 N N . ASP A 1 286 ? -12.870 18.763 0.569 1.00 27.03 286 ASP A N 1
ATOM 2329 C CA . ASP A 1 286 ? -12.987 20.064 -0.108 1.00 27.03 286 ASP A CA 1
ATOM 2330 C C . ASP A 1 286 ? -13.521 20.016 -1.548 1.00 27.03 286 ASP A C 1
ATOM 2332 O O . ASP A 1 286 ? -13.550 21.044 -2.224 1.00 27.03 286 ASP A O 1
ATOM 2336 N N . THR A 1 287 ? -14.010 18.872 -2.038 1.00 26.80 287 THR A N 1
ATOM 2337 C CA . THR A 1 287 ? -14.743 18.851 -3.318 1.00 26.80 287 THR A CA 1
ATOM 2338 C C . THR A 1 287 ? -16.164 18.348 -3.111 1.00 26.80 287 THR A C 1
ATOM 2340 O O . THR A 1 287 ? -16.491 17.189 -3.347 1.00 26.80 287 THR A O 1
ATOM 2343 N N . LEU A 1 288 ? -17.028 19.267 -2.669 1.00 28.88 288 LEU A N 1
ATOM 2344 C CA . LEU A 1 288 ? -18.471 19.198 -2.887 1.00 28.88 288 LEU A CA 1
ATOM 2345 C C . LEU A 1 288 ? -18.727 18.904 -4.371 1.00 28.88 288 LEU A C 1
ATOM 2347 O O . LEU A 1 288 ? -18.626 19.792 -5.214 1.00 28.88 288 LEU A O 1
ATOM 2351 N N . MET A 1 289 ? -19.108 17.671 -4.689 1.00 27.78 289 MET A N 1
ATOM 2352 C CA . MET A 1 289 ? -19.914 17.408 -5.871 1.00 27.78 289 MET A CA 1
ATOM 2353 C C . MET A 1 289 ? -21.291 16.981 -5.395 1.00 27.78 289 MET A C 1
ATOM 2355 O O . MET A 1 289 ? -21.507 15.883 -4.888 1.00 27.78 289 MET A O 1
ATOM 2359 N N . SER A 1 290 ? -22.197 17.948 -5.517 1.00 26.20 290 SER A N 1
ATOM 2360 C CA . SER A 1 290 ? -23.641 17.804 -5.451 1.00 26.20 290 SER A CA 1
ATOM 2361 C C . SER A 1 290 ? -24.096 16.478 -6.053 1.00 26.20 290 SER A C 1
ATOM 2363 O O . SER A 1 290 ? -23.797 16.178 -7.210 1.00 26.20 290 SER A O 1
ATOM 2365 N N . THR A 1 291 ? -24.876 15.728 -5.286 1.00 24.69 291 THR A N 1
ATOM 2366 C CA . THR A 1 291 ? -25.700 14.643 -5.807 1.00 24.69 291 THR A CA 1
ATOM 2367 C C . THR A 1 291 ? -26.575 15.153 -6.962 1.00 24.69 291 THR A C 1
ATOM 2369 O O . THR A 1 291 ? -27.190 16.219 -6.835 1.00 24.69 291 THR A O 1
ATOM 2372 N N . PRO A 1 292 ? -26.700 14.423 -8.084 1.00 29.11 292 PRO A N 1
ATOM 2373 C CA . PRO A 1 292 ? -27.870 14.577 -8.928 1.00 29.11 292 PRO A CA 1
ATOM 2374 C C . PRO A 1 292 ? -29.079 13.977 -8.193 1.00 29.11 292 PRO A C 1
ATOM 2376 O O . PRO A 1 292 ? -28.951 12.976 -7.484 1.00 29.11 292 PRO A O 1
ATOM 2379 N N . LYS A 1 293 ? -30.214 14.670 -8.310 1.00 30.27 293 LYS A N 1
ATOM 2380 C CA . LYS A 1 293 ? -31.526 14.286 -7.768 1.00 30.27 293 LYS A CA 1
ATOM 2381 C C . LYS A 1 293 ? -31.996 12.923 -8.264 1.00 30.27 293 LYS A C 1
ATOM 2383 O O . LYS A 1 293 ? -31.696 12.603 -9.434 1.00 30.27 293 LYS A O 1
#

pLDDT: mean 78.76, std 18.02, range [24.69, 98.12]

Secondary structure (DSSP, 8-state):
-----HHHHHHHHHHHHHHHHHHHHHHHHHHTT-HHHHHHHHHHHHHHHHHHHHHHHH--PPPHHHHHHHHHHHHHHHHHHHHTT-SHHHHHHHHHHH-TT-STTT-HHHHHHHSHHHHHHHH--S-STT-S-GGG--GGGG-HHHHGGGGHHHH-TT-SEEEEE-TTPPP-S--HHHHT---TT-SEEEEE---TTSSBHHHHS-TTSHHHHHHS-TTPBPEEEEEEEEEHHHHHHTTHHHHHHHHHHHTTTS-S--SSSHHHHHHHTTT-EEEEPGGG----TT-------

InterPro domains:
  IPR002495 Glycosyl transferase, family 8 [PF01501] (94-283)
  IPR029044 Nucleotide-diphospho-sugar transferases [G3DSA:3.90.550.10] (67-292)
  IPR029044 Nucleotide-diphospho-sugar transferases [SSF53448] (135-285)
  IPR029993 Plant galacturonosyltransferase GAUT [PTHR32116] (99-287)

Radius of gyration: 21.97 Å; chains: 1; bounding box: 60×42×58 Å

Organism: NCBI:txid261450

Foldseek 3Di:
DPDDPVCQVVLLVLLVLLLVLLVLLLVLCVVVVVPVLNVLSVVLSVVSVVLSVCCVPVVDGDDPVSSVVSSVSSVVSSVVSVVVVVDLVSVVVVVCVVQVCPAVVNDVLNVLVVDPVSCCQQPNPDDPPPPDDPVLNHCVLSSVVQVCVLVVCVVPVPDFKDKDADSPDDDDDDCVVVVVDDFVLFFKEFAWDDDPPPQFLLVFWDCVDPVDVVQDDRRHTFTDPGIMMGRSVSCVVVVLSVQLVVVSVVCSVVRTGRTHDRNSVCSSRPVRYRHDDPVVDDPDPPDDDDDDD